Protein AF-A0A915M6B2-F1 (afdb_monomer_lite)

Structure (mmCIF, N/CA/C/O backbone):
data_AF-A0A915M6B2-F1
#
_entry.id   AF-A0A915M6B2-F1
#
loop_
_atom_site.group_PDB
_atom_site.id
_atom_site.type_symbol
_atom_site.label_atom_id
_atom_site.label_alt_id
_atom_site.label_comp_id
_atom_site.label_asym_id
_atom_site.label_entity_id
_atom_site.label_seq_id
_atom_site.pdbx_PDB_ins_code
_atom_site.Cartn_x
_atom_site.Cartn_y
_atom_site.Cartn_z
_atom_site.occupancy
_atom_site.B_iso_or_equiv
_atom_site.auth_seq_id
_atom_site.auth_comp_id
_atom_site.auth_asym_id
_atom_site.auth_atom_id
_atom_site.pdbx_PDB_model_num
ATOM 1 N N . MET A 1 1 ? 63.760 -2.412 -81.301 1.00 69.19 1 MET A N 1
ATOM 2 C CA . MET A 1 1 ? 63.517 -1.533 -80.132 1.00 69.19 1 MET A CA 1
ATOM 3 C C . MET A 1 1 ? 62.032 -1.258 -79.914 1.00 69.19 1 MET A C 1
ATOM 5 O O . MET A 1 1 ? 61.552 -1.581 -78.838 1.00 69.19 1 MET A O 1
ATOM 9 N N . LEU A 1 2 ? 61.286 -0.790 -80.923 1.00 84.06 2 LEU A N 1
ATOM 10 C CA . LEU A 1 2 ? 59.842 -0.506 -80.804 1.00 84.06 2 LEU A CA 1
ATOM 11 C C . LEU A 1 2 ? 58.988 -1.719 -80.378 1.00 84.06 2 LEU A C 1
ATOM 13 O O . LEU A 1 2 ? 58.154 -1.596 -79.492 1.00 84.06 2 LEU A O 1
ATOM 17 N N . SER A 1 3 ? 59.247 -2.912 -80.928 1.00 86.62 3 SER A N 1
ATOM 18 C CA . SER A 1 3 ? 58.506 -4.133 -80.555 1.00 86.62 3 SER A CA 1
ATOM 19 C C . SER A 1 3 ? 58.625 -4.486 -79.066 1.00 86.62 3 SER A C 1
ATOM 21 O O . SER A 1 3 ? 57.655 -4.932 -78.467 1.00 86.62 3 SER A O 1
ATOM 23 N N . ASN A 1 4 ? 59.790 -4.263 -78.446 1.00 88.81 4 ASN A N 1
ATOM 24 C CA . ASN A 1 4 ? 59.979 -4.558 -77.024 1.00 88.81 4 ASN A CA 1
ATOM 25 C C . ASN A 1 4 ? 59.199 -3.566 -76.153 1.00 88.81 4 ASN A C 1
ATOM 27 O O . ASN A 1 4 ? 58.572 -3.983 -75.184 1.00 88.81 4 ASN A O 1
ATOM 31 N N . GLN A 1 5 ? 59.178 -2.285 -76.537 1.00 91.62 5 GLN A N 1
ATOM 32 C CA . GLN A 1 5 ? 58.407 -1.248 -75.846 1.00 91.62 5 GLN A CA 1
ATOM 33 C C . GLN A 1 5 ? 56.899 -1.520 -75.911 1.00 91.62 5 GLN A C 1
ATOM 35 O O . GLN A 1 5 ? 56.231 -1.426 -74.889 1.00 91.62 5 GLN A O 1
ATOM 40 N N . VAL A 1 6 ? 56.373 -1.941 -77.068 1.00 92.56 6 VAL A N 1
ATOM 41 C CA . VAL A 1 6 ? 54.954 -2.320 -77.206 1.00 92.56 6 VAL A CA 1
ATOM 42 C C . VAL A 1 6 ? 54.607 -3.484 -76.274 1.00 92.56 6 VAL A C 1
ATOM 44 O O . VAL A 1 6 ? 53.687 -3.361 -75.473 1.00 92.56 6 VAL A O 1
ATOM 47 N N . THR A 1 7 ? 55.399 -4.565 -76.272 1.00 93.06 7 THR A N 1
ATOM 48 C CA . THR A 1 7 ? 55.136 -5.706 -75.369 1.00 93.06 7 THR A CA 1
ATOM 49 C C . THR A 1 7 ? 55.278 -5.353 -73.887 1.00 93.06 7 THR A C 1
ATOM 51 O O . THR A 1 7 ? 54.681 -6.001 -73.031 1.00 93.06 7 THR A O 1
ATOM 54 N N . GLN A 1 8 ? 56.110 -4.368 -73.540 1.00 94.25 8 GLN A N 1
ATOM 55 C CA . GLN A 1 8 ? 56.239 -3.900 -72.164 1.00 94.25 8 GLN A CA 1
ATOM 56 C C . GLN A 1 8 ? 54.996 -3.112 -71.743 1.00 94.25 8 GLN A C 1
ATOM 58 O O . GLN A 1 8 ? 54.419 -3.415 -70.701 1.00 94.25 8 GLN A O 1
ATOM 63 N N . LEU A 1 9 ? 54.547 -2.175 -72.581 1.00 94.56 9 LEU A N 1
ATOM 64 C CA . LEU A 1 9 ? 53.339 -1.389 -72.336 1.00 94.56 9 LEU A CA 1
ATOM 65 C C . LEU A 1 9 ? 52.087 -2.269 -72.261 1.00 94.56 9 LEU A C 1
ATOM 67 O O . LEU A 1 9 ? 51.228 -2.028 -71.423 1.00 94.56 9 LEU A O 1
ATOM 71 N N . GLU A 1 10 ? 51.989 -3.322 -73.075 1.00 95.19 10 GLU A N 1
ATOM 72 C CA . GLU A 1 10 ? 50.891 -4.294 -72.990 1.00 95.19 10 GLU A CA 1
ATOM 73 C C . GLU A 1 10 ? 50.878 -5.034 -71.648 1.00 95.19 10 GLU A C 1
ATOM 75 O O . GLU A 1 10 ? 49.822 -5.170 -71.034 1.00 95.19 10 GLU A O 1
ATOM 80 N N . ARG A 1 11 ? 52.045 -5.457 -71.143 1.00 95.12 11 ARG A N 1
ATOM 81 C CA . ARG A 1 11 ? 52.150 -6.093 -69.818 1.00 95.12 11 ARG A CA 1
ATOM 82 C C . ARG A 1 11 ? 51.803 -5.128 -68.687 1.00 95.12 11 ARG A C 1
ATOM 84 O O . ARG A 1 11 ? 51.168 -5.535 -67.721 1.00 95.12 11 ARG A O 1
ATOM 91 N N . GLU A 1 12 ? 52.227 -3.873 -68.782 1.00 95.75 12 GLU A N 1
ATOM 92 C CA . GLU A 1 12 ? 51.895 -2.834 -67.799 1.00 95.75 12 GLU A CA 1
ATOM 93 C C . GLU A 1 12 ? 50.400 -2.488 -67.837 1.00 95.75 12 GLU A C 1
ATOM 95 O O . GLU A 1 12 ? 49.767 -2.374 -66.784 1.00 95.75 12 GLU A O 1
ATOM 100 N N . ARG A 1 13 ? 49.798 -2.423 -69.032 1.00 96.06 13 ARG A N 1
ATOM 101 C CA . ARG A 1 13 ? 48.348 -2.275 -69.194 1.00 96.06 13 ARG A CA 1
ATOM 102 C C . ARG A 1 13 ? 47.613 -3.438 -68.539 1.00 96.06 13 ARG A C 1
ATOM 104 O O . ARG A 1 13 ? 46.693 -3.198 -67.775 1.00 96.06 13 ARG A O 1
ATOM 111 N N . GLU A 1 14 ? 48.037 -4.674 -68.793 1.00 96.69 14 GLU A N 1
ATOM 112 C CA . GLU A 1 14 ? 47.380 -5.862 -68.239 1.00 96.69 14 GLU A CA 1
ATOM 113 C C . GLU A 1 14 ? 47.476 -5.910 -66.703 1.00 96.69 14 GLU A C 1
ATOM 115 O O . GLU A 1 14 ? 46.487 -6.172 -66.015 1.00 96.69 14 GLU A O 1
ATOM 120 N N . ARG A 1 15 ? 48.648 -5.573 -66.144 1.00 97.00 15 ARG A N 1
ATOM 121 C CA . ARG A 1 15 ? 48.851 -5.467 -64.687 1.00 97.00 15 ARG A CA 1
ATOM 122 C C . ARG A 1 15 ? 47.940 -4.417 -64.063 1.00 97.00 15 ARG A C 1
ATOM 124 O O . ARG A 1 15 ? 47.211 -4.729 -63.129 1.00 97.00 15 ARG A O 1
ATOM 131 N N . THR A 1 16 ? 47.931 -3.205 -64.614 1.00 96.25 16 THR A N 1
ATOM 132 C CA . THR A 1 16 ? 47.091 -2.115 -64.094 1.00 96.25 16 THR A CA 1
ATOM 133 C C . THR A 1 16 ? 45.600 -2.417 -64.245 1.00 96.25 16 THR A C 1
ATOM 135 O O . THR A 1 16 ? 44.817 -2.059 -63.368 1.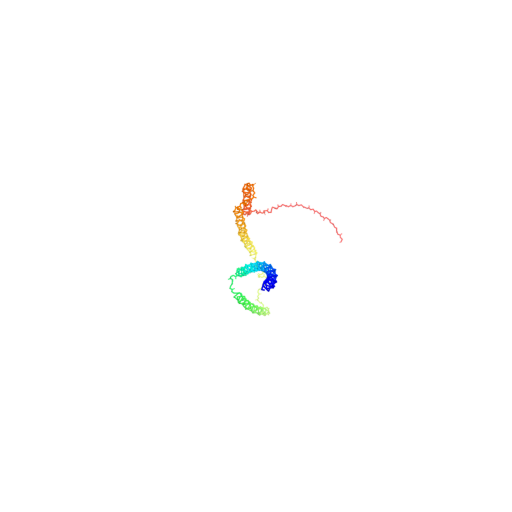00 96.25 16 THR A O 1
ATOM 138 N N . THR A 1 17 ? 45.179 -3.131 -65.298 1.00 97.12 17 THR A N 1
ATOM 139 C CA . THR A 1 17 ? 43.787 -3.589 -65.427 1.00 97.12 17 THR A CA 1
ATOM 140 C C . THR A 1 17 ? 43.419 -4.660 -64.404 1.00 97.12 17 THR A C 1
ATOM 142 O O . THR A 1 17 ? 42.312 -4.604 -63.868 1.00 97.12 17 THR A O 1
ATOM 145 N N . SER A 1 18 ? 44.330 -5.589 -64.092 1.00 96.94 18 SER A N 1
ATOM 146 C CA . SER A 1 18 ? 44.124 -6.589 -63.036 1.00 96.94 18 SER A CA 1
ATOM 147 C C . SER A 1 18 ? 44.012 -5.921 -61.666 1.00 96.94 18 SER A C 1
ATOM 149 O O . SER A 1 18 ? 43.036 -6.138 -60.956 1.00 96.94 18 SER A O 1
ATOM 151 N N . GLU A 1 19 ? 44.949 -5.033 -61.329 1.00 97.31 19 GLU A N 1
ATOM 152 C CA . GLU A 1 19 ? 44.944 -4.283 -60.067 1.00 97.31 19 GLU A CA 1
ATOM 153 C C . GLU A 1 19 ? 43.685 -3.414 -59.922 1.00 97.31 19 GLU A C 1
ATOM 155 O O . GLU A 1 19 ? 43.093 -3.340 -58.845 1.00 97.31 19 GLU A O 1
ATOM 160 N N . LEU A 1 20 ? 43.226 -2.789 -61.013 1.00 96.75 20 LEU A N 1
ATOM 161 C CA . LEU A 1 20 ? 41.980 -2.025 -61.027 1.00 96.75 20 LEU A CA 1
ATOM 162 C C . LEU A 1 20 ? 40.756 -2.923 -60.796 1.00 96.75 20 LEU A C 1
ATOM 164 O O . LEU A 1 20 ? 39.802 -2.490 -60.146 1.00 96.75 20 LEU A O 1
ATOM 168 N N . SER A 1 21 ? 40.758 -4.147 -61.331 1.00 97.81 21 SER A N 1
ATOM 169 C CA . SER A 1 21 ? 39.697 -5.129 -61.087 1.00 97.81 21 SER A CA 1
ATOM 170 C C . SER A 1 21 ? 39.664 -5.546 -59.617 1.00 97.81 21 SER A C 1
ATOM 172 O O . SER A 1 21 ? 38.616 -5.449 -58.979 1.00 97.81 21 SER A O 1
ATOM 174 N N . ASP A 1 22 ? 40.817 -5.898 -59.048 1.00 98.12 22 ASP A N 1
ATOM 175 C CA . ASP A 1 22 ? 40.938 -6.301 -57.643 1.00 98.12 22 ASP A CA 1
ATOM 176 C C . ASP A 1 22 ? 40.533 -5.169 -56.689 1.00 98.12 22 ASP A C 1
ATOM 178 O O . ASP A 1 22 ? 39.824 -5.387 -55.701 1.00 98.12 22 ASP A O 1
ATOM 182 N N . ALA A 1 23 ? 40.932 -3.931 -56.999 1.00 97.25 23 ALA A N 1
ATOM 183 C CA . ALA A 1 23 ? 40.534 -2.755 -56.237 1.00 97.25 23 ALA A CA 1
ATOM 184 C C . ALA A 1 23 ? 39.014 -2.534 -56.282 1.00 97.25 23 ALA A C 1
ATOM 186 O O . ALA A 1 23 ? 38.410 -2.247 -55.248 1.00 97.25 23 ALA A O 1
ATOM 187 N N . LYS A 1 24 ? 38.376 -2.707 -57.449 1.00 97.94 24 LYS A N 1
ATOM 188 C CA . LYS A 1 24 ? 36.913 -2.608 -57.589 1.00 97.94 24 LYS A CA 1
ATOM 189 C C . LYS A 1 24 ? 36.191 -3.674 -56.774 1.00 97.94 24 LYS A C 1
ATOM 191 O O . LYS A 1 24 ? 35.219 -3.352 -56.094 1.00 97.94 24 LYS A O 1
ATOM 196 N N . ASP A 1 25 ? 36.671 -4.912 -56.799 1.00 98.06 25 ASP A N 1
ATOM 197 C CA . ASP A 1 25 ? 36.067 -5.995 -56.022 1.00 98.06 25 ASP A CA 1
ATOM 198 C C . ASP A 1 25 ? 36.256 -5.788 -54.516 1.00 98.06 25 ASP A C 1
ATOM 200 O O . ASP A 1 25 ? 35.336 -6.036 -53.736 1.00 98.06 25 ASP A O 1
ATOM 204 N N . ARG A 1 26 ? 37.406 -5.252 -54.090 1.00 98.06 26 ARG A N 1
ATOM 205 C CA . ARG A 1 26 ? 37.625 -4.867 -52.691 1.00 98.06 26 ARG A CA 1
ATOM 206 C C . ARG A 1 26 ? 36.708 -3.725 -52.258 1.00 98.06 26 ARG A C 1
ATOM 208 O O . ARG A 1 26 ? 36.179 -3.784 -51.153 1.00 98.06 26 ARG A O 1
ATOM 215 N N . ILE A 1 27 ? 36.500 -2.719 -53.109 1.00 98.12 27 ILE A N 1
ATOM 216 C CA . ILE A 1 27 ? 35.565 -1.618 -52.836 1.00 98.12 27 ILE A CA 1
ATOM 217 C C . ILE A 1 27 ? 34.145 -2.158 -52.663 1.00 98.12 27 ILE A C 1
ATOM 219 O O . ILE A 1 27 ? 33.503 -1.801 -51.683 1.00 98.12 27 ILE A O 1
ATOM 223 N N . ARG A 1 28 ? 33.684 -3.054 -53.545 1.00 98.19 28 ARG A N 1
ATOM 224 C CA . ARG A 1 28 ? 32.354 -3.678 -53.426 1.00 98.19 28 ARG A CA 1
ATOM 225 C C . ARG A 1 28 ? 32.190 -4.421 -52.102 1.00 98.19 28 ARG A C 1
ATOM 227 O O . ARG A 1 28 ? 31.257 -4.140 -51.368 1.00 98.19 28 ARG A O 1
ATOM 234 N N . ARG A 1 29 ? 33.154 -5.273 -51.733 1.00 98.31 29 ARG A N 1
ATOM 235 C CA . ARG A 1 29 ? 33.109 -6.002 -50.450 1.00 98.31 29 ARG A CA 1
ATOM 236 C C . ARG A 1 29 ? 33.085 -5.069 -49.241 1.00 98.31 29 ARG A C 1
ATOM 238 O O . ARG A 1 29 ? 32.385 -5.346 -48.278 1.00 98.31 29 ARG A O 1
ATOM 245 N N . LEU A 1 30 ? 33.862 -3.985 -49.273 1.00 97.81 30 LEU A N 1
ATOM 246 C CA . LEU A 1 30 ? 33.862 -2.996 -48.193 1.00 97.81 30 LEU A CA 1
ATOM 247 C C . LEU A 1 30 ? 32.551 -2.206 -48.137 1.00 97.81 30 LEU A C 1
ATOM 249 O O . LEU A 1 30 ? 32.130 -1.836 -47.048 1.00 97.81 30 LEU A O 1
ATOM 253 N N . GLN A 1 31 ? 31.913 -1.949 -49.280 1.00 98.19 31 GLN A N 1
ATOM 254 C CA . GLN A 1 31 ? 30.589 -1.332 -49.328 1.00 98.19 31 GLN A CA 1
ATOM 255 C C . GLN A 1 31 ? 29.532 -2.254 -48.718 1.00 98.19 31 GLN A C 1
ATOM 257 O O . GLN A 1 31 ? 28.789 -1.787 -47.864 1.00 98.19 31 GLN A O 1
ATOM 262 N N . ASP A 1 32 ? 29.536 -3.541 -49.069 1.00 98.31 32 ASP A N 1
ATOM 263 C CA . ASP A 1 32 ? 28.617 -4.533 -48.496 1.00 98.31 32 ASP A CA 1
ATOM 264 C C . ASP A 1 32 ? 28.819 -4.659 -46.971 1.00 98.31 32 ASP A C 1
ATOM 266 O O . ASP A 1 32 ? 27.872 -4.580 -46.192 1.00 98.31 32 ASP A O 1
ATOM 270 N N . GLN A 1 33 ? 30.074 -4.734 -46.509 1.00 98.25 33 GLN A N 1
ATOM 271 C CA . GLN A 1 33 ? 30.390 -4.756 -45.073 1.00 98.25 33 GLN A CA 1
ATOM 272 C C . GLN A 1 33 ? 29.968 -3.474 -44.349 1.00 98.25 33 GLN A C 1
ATOM 274 O O . GLN A 1 33 ? 29.547 -3.524 -43.193 1.00 98.25 33 GLN A O 1
ATOM 279 N N . LEU A 1 34 ? 30.102 -2.319 -45.004 1.00 98.19 34 LEU A N 1
ATOM 280 C CA . LEU A 1 34 ? 29.668 -1.048 -44.439 1.00 98.19 34 LEU A CA 1
ATOM 281 C C . LEU A 1 34 ? 28.145 -1.012 -44.300 1.00 98.19 34 LEU A C 1
ATOM 283 O O . LEU A 1 34 ? 27.663 -0.563 -43.264 1.00 98.19 34 LEU A O 1
ATOM 287 N N . THR A 1 35 ? 27.400 -1.48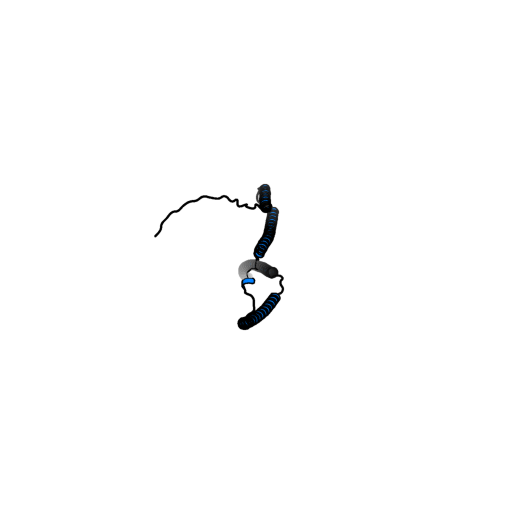9 -45.300 1.00 98.25 35 THR A N 1
ATOM 288 C CA . THR A 1 35 ? 25.935 -1.546 -45.230 1.00 98.25 35 THR A CA 1
ATOM 289 C C . THR A 1 35 ? 25.456 -2.520 -44.160 1.00 98.25 35 THR A C 1
ATOM 291 O O . THR A 1 35 ? 24.580 -2.160 -43.376 1.00 98.25 35 THR A O 1
ATOM 294 N N . ASP A 1 36 ? 26.082 -3.695 -44.053 1.00 98.31 36 ASP A N 1
ATOM 295 C CA . ASP A 1 36 ? 25.745 -4.686 -43.027 1.00 98.31 36 ASP A CA 1
ATOM 296 C C . ASP A 1 36 ? 26.013 -4.124 -41.622 1.00 98.31 36 ASP A C 1
ATOM 298 O O . ASP A 1 36 ? 25.139 -4.141 -40.755 1.00 98.31 36 ASP A O 1
ATOM 302 N N . SER A 1 37 ? 27.189 -3.521 -41.414 1.00 97.69 37 SER A N 1
ATOM 303 C CA . SER A 1 37 ? 27.556 -2.916 -40.130 1.00 97.69 37 SER A CA 1
ATOM 304 C C . SER A 1 37 ? 26.670 -1.721 -39.760 1.00 97.69 37 SER A C 1
ATOM 306 O O . SER A 1 37 ? 26.347 -1.538 -38.585 1.00 97.69 37 SER A O 1
ATOM 308 N N . GLN A 1 38 ? 26.246 -0.911 -40.737 1.00 98.31 38 GLN A N 1
ATOM 309 C CA . GLN A 1 38 ? 25.289 0.175 -40.508 1.00 98.31 38 GLN A CA 1
ATOM 310 C C . GLN A 1 38 ? 23.936 -0.366 -40.048 1.00 98.31 38 GLN A C 1
ATOM 312 O O . GLN A 1 38 ? 23.375 0.146 -39.080 1.00 98.31 38 GLN A O 1
ATOM 317 N N . GLN A 1 39 ? 23.444 -1.429 -40.682 1.00 98.38 39 GLN A N 1
ATOM 318 C CA . GLN A 1 39 ? 22.179 -2.040 -40.298 1.00 98.38 39 GLN A CA 1
ATOM 319 C C . GLN A 1 39 ? 22.246 -2.699 -38.912 1.00 98.38 39 GLN A C 1
ATOM 321 O O . GLN A 1 39 ? 21.317 -2.560 -38.116 1.00 98.38 39 GLN A O 1
ATOM 326 N N . GLU A 1 40 ? 23.355 -3.359 -38.574 1.00 98.25 40 GLU A N 1
ATOM 327 C CA . GLU A 1 40 ? 23.590 -3.882 -37.223 1.00 98.25 40 GLU A CA 1
ATOM 328 C C . GLU A 1 40 ? 23.616 -2.765 -36.170 1.00 98.25 40 GLU A C 1
ATOM 330 O O . GLU A 1 40 ? 22.997 -2.896 -35.112 1.00 98.25 40 GLU A O 1
ATOM 335 N N . ALA A 1 41 ? 24.280 -1.643 -36.463 1.00 98.19 41 ALA A N 1
ATOM 336 C CA . ALA A 1 41 ? 24.334 -0.496 -35.562 1.00 98.19 41 ALA A CA 1
ATOM 337 C C . ALA A 1 41 ? 22.950 0.140 -35.347 1.00 98.19 41 ALA A C 1
ATOM 339 O O . ALA A 1 41 ? 22.607 0.507 -34.219 1.00 98.19 41 ALA A O 1
ATOM 340 N N . GLU A 1 42 ? 22.136 0.247 -36.400 1.00 98.44 42 GLU A N 1
ATOM 341 C CA . GLU A 1 42 ? 20.754 0.724 -36.300 1.00 98.44 42 GLU A CA 1
ATOM 342 C C . GLU A 1 42 ? 19.888 -0.215 -35.454 1.00 98.44 42 GLU A C 1
ATOM 344 O O . GLU A 1 42 ? 19.185 0.248 -34.551 1.00 98.44 42 GLU A O 1
ATOM 349 N N . ASN A 1 43 ? 19.987 -1.528 -35.677 1.00 98.25 43 ASN A N 1
ATOM 350 C CA . ASN A 1 43 ? 19.263 -2.529 -34.892 1.00 98.25 43 ASN A CA 1
ATOM 351 C C . ASN A 1 43 ? 19.647 -2.462 -33.408 1.00 98.25 43 ASN A C 1
ATOM 353 O O . ASN A 1 43 ? 18.771 -2.339 -32.550 1.00 98.25 43 ASN A O 1
ATOM 357 N N . ALA A 1 44 ? 20.946 -2.435 -33.098 1.00 98.12 44 ALA A N 1
ATOM 358 C CA . ALA A 1 44 ? 21.436 -2.316 -31.726 1.00 98.12 44 ALA A CA 1
ATOM 359 C C . ALA A 1 44 ? 20.976 -1.008 -31.058 1.00 98.12 44 ALA A C 1
ATOM 361 O O . ALA A 1 44 ? 20.627 -0.987 -29.875 1.00 98.12 44 ALA A O 1
ATOM 362 N N . HIS A 1 45 ? 20.925 0.096 -31.808 1.00 98.12 45 HIS A N 1
ATOM 363 C CA . HIS A 1 45 ? 20.412 1.366 -31.302 1.00 98.12 45 HIS A CA 1
ATOM 364 C C . HIS A 1 45 ? 18.906 1.297 -30.987 1.00 98.12 45 HIS A C 1
ATOM 366 O O . HIS A 1 45 ? 18.459 1.844 -29.971 1.00 98.12 45 HIS A O 1
ATOM 372 N N . LEU A 1 46 ? 18.109 0.630 -31.828 1.00 98.25 46 LEU A N 1
ATOM 373 C CA . LEU A 1 46 ? 16.681 0.415 -31.583 1.00 98.25 46 LEU A CA 1
ATOM 374 C C . LEU A 1 46 ? 16.442 -0.467 -30.353 1.00 98.25 46 LEU A C 1
ATOM 376 O O . LEU A 1 46 ? 15.625 -0.102 -29.505 1.00 98.25 46 LEU A O 1
ATOM 380 N N . GLU A 1 47 ? 17.186 -1.562 -30.213 1.00 98.19 47 GLU A N 1
ATOM 381 C CA . GLU A 1 47 ? 17.130 -2.442 -29.040 1.00 98.19 47 GLU A CA 1
ATOM 382 C C . GLU A 1 47 ? 17.514 -1.697 -27.761 1.00 98.19 47 GLU A C 1
ATOM 384 O O . GLU A 1 47 ? 16.779 -1.736 -26.775 1.00 98.19 47 GLU A O 1
ATOM 389 N N . HIS A 1 48 ? 18.607 -0.931 -27.787 1.00 98.00 48 HIS A N 1
ATOM 390 C CA . HIS A 1 48 ? 19.021 -0.110 -26.652 1.00 98.00 48 HIS A CA 1
ATOM 391 C C . HIS A 1 48 ? 17.940 0.909 -26.262 1.00 98.00 48 HIS A C 1
ATOM 393 O O . HIS A 1 48 ? 17.656 1.110 -25.079 1.00 98.00 48 HIS A O 1
ATOM 399 N N . LYS A 1 49 ? 17.299 1.551 -27.247 1.00 98.44 49 LYS A N 1
ATOM 400 C CA . LYS A 1 49 ? 16.201 2.493 -26.997 1.00 98.44 49 LYS A CA 1
ATOM 401 C C . LYS A 1 49 ? 14.985 1.797 -26.379 1.00 98.44 49 LYS A C 1
ATOM 403 O O . LYS A 1 49 ? 14.394 2.352 -25.453 1.00 98.44 49 LYS A O 1
ATOM 408 N N . ALA A 1 50 ? 14.622 0.612 -26.868 1.00 98.38 50 ALA A N 1
ATOM 409 C CA . ALA A 1 50 ? 13.517 -0.178 -26.333 1.00 98.38 50 ALA A CA 1
ATOM 410 C C . ALA A 1 50 ? 13.794 -0.619 -24.888 1.00 98.38 50 ALA A C 1
ATOM 412 O O . ALA A 1 50 ? 12.985 -0.354 -24.000 1.00 98.38 50 ALA A O 1
ATOM 413 N N . LEU A 1 51 ? 14.980 -1.177 -24.635 1.00 98.38 51 LEU A N 1
ATOM 414 C CA . LEU A 1 51 ? 15.389 -1.637 -23.311 1.00 98.38 51 LEU A CA 1
ATOM 415 C C . LEU A 1 51 ? 15.458 -0.487 -22.300 1.00 98.38 51 LEU A C 1
ATOM 417 O O . LEU A 1 51 ? 15.030 -0.625 -21.156 1.00 98.38 51 LEU A O 1
ATOM 421 N N . LYS A 1 52 ? 15.942 0.688 -22.721 1.00 98.38 52 LYS A N 1
ATOM 422 C CA . LYS A 1 52 ? 15.942 1.888 -21.877 1.00 98.38 52 LYS A CA 1
ATOM 423 C C . LYS A 1 52 ? 14.523 2.318 -21.496 1.00 98.38 52 LYS A C 1
ATOM 425 O O . LYS A 1 52 ? 14.286 2.658 -20.338 1.00 98.38 52 LYS A O 1
ATOM 430 N N . ALA A 1 53 ? 13.586 2.297 -22.444 1.00 98.25 53 ALA A N 1
ATOM 431 C CA . ALA A 1 53 ? 12.191 2.643 -22.176 1.00 98.25 53 ALA A CA 1
ATOM 432 C C . ALA A 1 53 ? 11.530 1.644 -21.209 1.00 98.25 53 ALA A C 1
ATOM 434 O O . ALA A 1 53 ? 10.810 2.056 -20.296 1.00 98.25 53 ALA A O 1
ATOM 435 N N . GLU A 1 54 ? 11.811 0.349 -21.369 1.00 98.38 54 GLU A N 1
ATOM 436 C CA . GLU A 1 54 ? 11.338 -0.701 -20.466 1.00 98.38 54 GLU A CA 1
ATOM 437 C C . GLU A 1 54 ? 11.909 -0.525 -19.053 1.00 98.38 54 GLU A C 1
ATOM 439 O O . GLU A 1 54 ? 11.154 -0.514 -18.081 1.00 98.38 54 GLU A O 1
ATOM 444 N N . PHE A 1 55 ? 13.214 -0.268 -18.931 1.00 98.19 55 PHE A N 1
ATOM 445 C CA . PHE A 1 55 ? 13.862 -0.003 -17.647 1.00 98.19 55 PHE A CA 1
ATOM 446 C C . PHE A 1 55 ? 13.276 1.228 -16.938 1.00 98.19 55 PHE A C 1
ATOM 448 O O . PHE A 1 55 ? 13.016 1.198 -15.735 1.00 98.19 55 PHE A O 1
ATOM 455 N N . GLU A 1 56 ? 13.021 2.314 -17.671 1.00 98.44 56 GLU A N 1
ATOM 456 C CA . GLU A 1 56 ? 12.370 3.505 -17.117 1.00 98.44 56 GLU A CA 1
ATOM 457 C C . GLU A 1 56 ? 10.929 3.227 -16.669 1.00 98.44 56 GLU A C 1
ATOM 459 O O . GLU A 1 56 ? 10.489 3.782 -15.657 1.00 98.44 56 GLU A O 1
ATOM 464 N N . SER A 1 57 ? 10.202 2.372 -17.394 1.00 98.19 57 SER A N 1
ATOM 465 C CA . SER A 1 57 ? 8.856 1.937 -17.013 1.00 98.19 57 SER A CA 1
ATOM 466 C C . SER A 1 57 ? 8.876 1.091 -15.745 1.00 98.19 57 SER A C 1
ATOM 468 O O . SER A 1 57 ? 8.143 1.393 -14.806 1.00 98.19 57 SER A O 1
ATOM 470 N N . TYR A 1 58 ? 9.764 0.099 -15.682 1.00 98.19 58 TYR A N 1
ATOM 471 C CA . TYR A 1 58 ? 9.951 -0.755 -14.513 1.00 98.19 58 TYR A CA 1
ATOM 472 C C . TYR A 1 58 ? 10.340 0.057 -13.275 1.00 98.19 58 TYR A C 1
ATOM 474 O O . TYR A 1 58 ? 9.781 -0.127 -12.196 1.00 98.19 58 TYR A O 1
ATOM 482 N N . ARG A 1 59 ? 11.260 1.017 -13.430 1.00 98.38 59 ARG A N 1
ATOM 483 C CA . ARG A 1 59 ? 11.657 1.909 -12.336 1.00 98.38 59 ARG A CA 1
ATOM 484 C C . ARG A 1 59 ? 10.469 2.719 -11.815 1.00 98.38 59 ARG A C 1
ATOM 486 O O . ARG A 1 59 ? 10.298 2.797 -10.606 1.00 98.38 59 ARG A O 1
ATOM 493 N N . ARG A 1 60 ? 9.648 3.289 -12.708 1.00 98.12 60 ARG A N 1
ATOM 494 C CA . ARG A 1 60 ? 8.417 4.004 -12.326 1.00 98.12 60 ARG A CA 1
ATOM 495 C C . ARG A 1 60 ? 7.439 3.095 -11.588 1.00 98.12 60 ARG A C 1
ATOM 497 O O . ARG A 1 60 ? 6.925 3.490 -10.553 1.00 98.12 60 ARG A O 1
ATOM 504 N N . GLU A 1 61 ? 7.209 1.888 -12.093 1.00 98.19 61 GLU A N 1
ATOM 505 C CA . GLU A 1 61 ? 6.305 0.932 -11.451 1.00 98.19 61 GLU A CA 1
ATOM 506 C C . GLU A 1 61 ? 6.773 0.574 -10.037 1.00 98.19 61 GLU A C 1
ATOM 508 O O . GLU A 1 61 ? 5.971 0.566 -9.107 1.00 98.19 61 GLU A O 1
ATOM 513 N N . MET A 1 62 ? 8.072 0.332 -9.850 1.00 97.62 62 MET A N 1
ATOM 514 C CA . MET A 1 62 ? 8.624 0.028 -8.531 1.00 97.62 62 MET A CA 1
ATOM 515 C C . MET A 1 62 ? 8.549 1.213 -7.569 1.00 97.62 62 MET A C 1
ATOM 517 O O . MET A 1 62 ? 8.261 1.008 -6.392 1.00 97.62 62 MET A O 1
ATOM 521 N N . THR A 1 63 ? 8.762 2.440 -8.050 1.00 97.81 63 THR A N 1
ATOM 522 C CA . THR A 1 63 ? 8.556 3.647 -7.238 1.00 97.81 63 THR A CA 1
ATOM 523 C C . THR A 1 63 ? 7.097 3.775 -6.808 1.00 97.81 63 THR A C 1
ATOM 525 O O . THR A 1 63 ? 6.847 3.902 -5.615 1.00 97.81 63 THR A O 1
ATOM 528 N N . ASN A 1 64 ? 6.146 3.626 -7.733 1.00 97.88 64 ASN A N 1
ATOM 529 C CA . ASN A 1 64 ? 4.721 3.691 -7.406 1.00 97.88 64 ASN A CA 1
ATOM 530 C C . ASN A 1 64 ? 4.323 2.607 -6.393 1.00 97.88 64 ASN A C 1
ATOM 532 O O . ASN A 1 64 ? 3.662 2.900 -5.409 1.00 97.88 64 ASN A O 1
ATOM 536 N N . ARG A 1 65 ? 4.787 1.360 -6.568 1.00 98.00 65 ARG A N 1
ATOM 537 C CA . ARG A 1 65 ? 4.521 0.275 -5.605 1.00 98.00 65 ARG A CA 1
ATOM 538 C C . ARG A 1 65 ? 5.076 0.574 -4.212 1.00 98.00 65 ARG A C 1
ATOM 540 O O . ARG A 1 65 ? 4.481 0.166 -3.218 1.00 98.00 65 ARG A O 1
ATOM 547 N N . LEU A 1 66 ? 6.234 1.230 -4.134 1.00 97.81 66 LEU A N 1
ATOM 548 C CA . LEU A 1 66 ? 6.826 1.631 -2.860 1.00 97.81 66 LEU A CA 1
ATOM 549 C C . LEU A 1 66 ? 6.005 2.742 -2.193 1.00 97.81 66 LEU A C 1
ATOM 551 O O . LEU A 1 66 ? 5.785 2.674 -0.987 1.00 97.81 66 LEU A O 1
ATOM 555 N N . GLU A 1 67 ? 5.541 3.722 -2.969 1.00 97.75 67 GLU A N 1
ATOM 556 C CA . GLU A 1 67 ? 4.646 4.790 -2.504 1.00 97.75 67 GLU A CA 1
ATOM 557 C C . GLU A 1 67 ? 3.317 4.207 -2.001 1.00 97.75 67 GLU A C 1
ATOM 559 O O . GLU A 1 67 ? 2.976 4.418 -0.839 1.00 97.75 67 GLU A O 1
ATOM 564 N N . ASP A 1 68 ? 2.655 3.355 -2.790 1.00 97.75 68 ASP A N 1
ATOM 565 C CA . ASP A 1 68 ? 1.418 2.658 -2.407 1.00 97.75 68 ASP A CA 1
ATOM 566 C C . ASP A 1 68 ? 1.602 1.842 -1.113 1.00 97.75 68 ASP A C 1
ATOM 568 O O . ASP A 1 68 ? 0.768 1.858 -0.205 1.00 97.75 68 ASP A O 1
ATOM 572 N N . SER A 1 69 ? 2.724 1.119 -1.001 1.00 96.69 69 SER A N 1
ATOM 573 C CA . SER A 1 69 ? 3.048 0.354 0.205 1.00 96.69 69 SER A CA 1
ATOM 574 C C . SER A 1 69 ? 3.301 1.260 1.410 1.00 96.69 69 SER A C 1
ATOM 576 O O . SER A 1 69 ? 2.988 0.863 2.532 1.00 96.69 69 SER A O 1
ATOM 578 N N . SER A 1 70 ? 3.890 2.439 1.206 1.00 97.06 70 SER A N 1
ATOM 579 C CA . SER A 1 70 ? 4.128 3.418 2.267 1.00 97.06 70 SER A CA 1
ATOM 580 C C . SER A 1 70 ? 2.812 4.007 2.768 1.00 97.06 70 SER A C 1
ATOM 582 O O . SER A 1 70 ? 2.593 4.039 3.977 1.00 97.06 70 SER A O 1
ATOM 584 N N . GLU A 1 71 ? 1.914 4.401 1.863 1.00 97.19 71 GLU A N 1
ATOM 585 C CA . GLU A 1 71 ? 0.577 4.898 2.209 1.00 97.19 71 GLU A CA 1
ATOM 586 C C . GLU A 1 71 ? -0.227 3.844 2.982 1.00 97.19 71 GLU A C 1
ATOM 588 O O . GLU A 1 71 ? -0.861 4.144 3.995 1.00 97.19 71 GLU A O 1
ATOM 593 N N . PHE A 1 72 ? -0.151 2.579 2.559 1.00 97.56 72 PHE A N 1
ATOM 594 C CA . PHE A 1 72 ? -0.802 1.478 3.264 1.00 97.56 72 PHE A CA 1
ATOM 595 C C . PHE A 1 72 ? -0.250 1.272 4.684 1.00 97.56 72 PHE A C 1
ATOM 597 O O . PHE A 1 72 ? -1.021 1.061 5.624 1.00 97.56 72 PHE A O 1
ATOM 604 N N . LEU A 1 73 ? 1.074 1.346 4.864 1.00 97.50 73 LEU A N 1
ATOM 605 C CA . LEU A 1 73 ? 1.701 1.252 6.187 1.00 97.50 73 LEU A CA 1
ATOM 606 C C . LEU A 1 73 ? 1.320 2.431 7.088 1.00 97.50 73 LEU A C 1
ATOM 608 O O . LEU A 1 73 ? 1.091 2.230 8.281 1.00 97.50 73 LEU A O 1
ATOM 612 N N . GLU A 1 74 ? 1.221 3.638 6.535 1.00 97.38 74 GLU A N 1
ATOM 613 C CA . GLU A 1 74 ? 0.785 4.825 7.270 1.00 97.38 74 GLU A CA 1
ATOM 614 C C . GLU A 1 74 ? -0.679 4.705 7.715 1.00 97.38 74 GLU A C 1
ATOM 616 O O . GLU A 1 74 ? -1.003 4.995 8.868 1.00 97.38 74 GLU A O 1
ATOM 621 N N . GLU A 1 75 ? -1.559 4.177 6.860 1.00 97.38 75 GLU A N 1
ATOM 622 C CA . GLU A 1 75 ? -2.949 3.907 7.232 1.00 97.38 75 GLU A CA 1
ATOM 623 C C . GLU A 1 75 ? -3.055 2.824 8.316 1.00 97.38 75 GLU A C 1
ATOM 625 O O . GLU A 1 75 ? -3.814 2.985 9.273 1.00 97.38 75 GLU A O 1
ATOM 630 N N . LEU A 1 76 ? -2.262 1.749 8.235 1.00 96.94 76 LEU A N 1
ATOM 631 C CA . LEU A 1 76 ? -2.192 0.737 9.296 1.00 96.94 76 LEU A CA 1
ATOM 632 C C . LEU A 1 76 ? -1.680 1.317 10.621 1.00 96.94 76 LEU A C 1
ATOM 634 O O . LEU A 1 76 ? -2.207 0.979 11.686 1.00 96.94 76 LEU A O 1
ATOM 638 N N . ALA A 1 77 ? -0.676 2.194 10.574 1.00 96.19 77 ALA A N 1
ATOM 639 C CA . ALA A 1 77 ? -0.175 2.890 11.754 1.00 96.19 77 ALA A CA 1
ATOM 640 C C . ALA A 1 77 ? -1.273 3.772 12.363 1.00 96.19 77 ALA A C 1
ATOM 642 O O . ALA A 1 77 ? -1.560 3.661 13.556 1.00 96.19 77 ALA A O 1
ATOM 643 N N . ARG A 1 78 ? -1.978 4.549 11.532 1.00 96.31 78 ARG A N 1
ATOM 644 C CA . ARG A 1 78 ? -3.111 5.382 11.949 1.00 96.31 78 ARG A CA 1
ATOM 645 C C . ARG A 1 78 ? -4.228 4.558 12.587 1.00 96.31 78 ARG A C 1
ATOM 647 O O . ARG A 1 78 ? -4.765 4.951 13.620 1.00 96.31 78 ARG A O 1
ATOM 654 N N . GLN A 1 79 ? -4.572 3.411 12.005 1.00 95.44 79 GLN A N 1
ATOM 655 C CA . GLN A 1 79 ? -5.573 2.499 12.562 1.00 95.44 79 GLN A CA 1
ATOM 656 C C . GLN A 1 79 ? -5.119 1.899 13.893 1.00 95.44 79 GLN A C 1
ATOM 658 O O . GLN A 1 79 ? -5.909 1.834 14.832 1.00 95.44 79 GLN A O 1
ATOM 663 N N . THR A 1 80 ? -3.847 1.514 14.004 1.00 94.12 80 THR A N 1
ATOM 664 C CA . THR A 1 80 ? -3.263 1.000 15.251 1.00 94.12 80 THR A CA 1
ATOM 665 C C . THR A 1 80 ? -3.309 2.055 16.354 1.00 94.12 80 THR A C 1
ATOM 667 O O . THR A 1 80 ? -3.727 1.760 17.473 1.00 94.12 80 THR A O 1
ATOM 670 N N . ASP A 1 81 ? -2.946 3.296 16.041 1.00 93.12 81 ASP A N 1
ATOM 671 C CA . ASP A 1 81 ? -3.011 4.406 16.990 1.00 93.12 81 ASP A CA 1
ATOM 672 C C . ASP A 1 81 ? -4.453 4.741 17.370 1.00 93.12 81 ASP A C 1
ATOM 674 O O . ASP A 1 81 ? -4.744 4.974 18.543 1.00 93.12 81 ASP A O 1
ATOM 678 N N . HIS A 1 82 ? -5.385 4.690 16.416 1.00 91.62 82 HIS A N 1
ATOM 679 C CA . HIS A 1 82 ? -6.802 4.888 16.696 1.00 91.62 82 HIS A CA 1
ATOM 680 C C . HIS A 1 82 ? -7.375 3.782 17.593 1.00 91.62 82 HIS A C 1
ATOM 682 O O . HIS A 1 82 ? -8.175 4.063 18.484 1.00 91.62 82 HIS A O 1
ATOM 688 N N . LEU A 1 83 ? -6.959 2.528 17.402 1.00 89.44 83 LEU A N 1
ATOM 689 C CA . LEU A 1 83 ? -7.329 1.423 18.286 1.00 89.44 83 LEU A CA 1
ATOM 690 C C . LEU A 1 83 ? -6.750 1.617 19.686 1.00 89.44 83 LEU A C 1
ATOM 692 O O . LEU A 1 83 ? -7.503 1.519 20.648 1.00 89.44 83 LEU A O 1
ATOM 696 N N . ARG A 1 84 ? -5.471 1.986 19.807 1.00 87.12 84 ARG A N 1
ATOM 697 C CA . ARG A 1 84 ? -4.845 2.297 21.102 1.00 87.12 84 ARG A CA 1
ATOM 698 C C . ARG A 1 84 ? -5.557 3.435 21.825 1.00 87.12 84 ARG A C 1
ATOM 700 O O . ARG A 1 84 ? -5.802 3.331 23.020 1.00 87.12 84 ARG A O 1
ATOM 707 N N . GLN A 1 85 ? -5.922 4.502 21.115 1.00 85.62 85 GLN A N 1
ATOM 708 C CA . GLN A 1 85 ? -6.703 5.604 21.684 1.00 85.62 85 GLN A CA 1
ATOM 709 C C . GLN A 1 85 ? -8.100 5.148 22.108 1.00 85.62 85 GLN A C 1
ATOM 711 O O . GLN A 1 85 ? -8.524 5.454 23.216 1.00 85.62 85 GLN A O 1
ATOM 716 N N . ASN A 1 86 ? -8.795 4.369 21.274 1.00 81.31 86 ASN A N 1
ATOM 717 C CA . ASN A 1 86 ? -10.103 3.814 21.616 1.00 81.31 86 ASN A CA 1
ATOM 718 C C . ASN A 1 86 ? -10.039 2.859 22.817 1.00 81.31 86 ASN A C 1
ATOM 720 O O . ASN A 1 86 ? -10.959 2.854 23.628 1.00 81.31 86 ASN A O 1
ATOM 724 N N . GLU A 1 87 ? -8.992 2.044 22.945 1.00 75.81 87 GLU A N 1
ATOM 725 C CA . GLU A 1 87 ? -8.761 1.199 24.122 1.00 75.81 87 GLU A CA 1
ATOM 726 C C . GLU A 1 87 ? -8.494 2.050 25.365 1.00 75.81 87 GLU A C 1
ATOM 728 O O . GLU A 1 87 ? -9.063 1.774 26.419 1.00 75.81 87 GLU A O 1
ATOM 733 N N . LEU A 1 88 ? -7.721 3.132 25.233 1.00 66.06 88 LEU A N 1
ATOM 734 C CA . LEU A 1 88 ? -7.463 4.081 26.317 1.00 66.06 88 LEU A CA 1
ATOM 735 C C . LEU A 1 88 ? -8.729 4.844 26.751 1.00 66.06 88 LEU A C 1
ATOM 737 O O . LEU A 1 88 ? -8.895 5.135 27.931 1.00 66.06 88 LEU A O 1
ATOM 741 N N . GLU A 1 89 ? -9.625 5.169 25.814 1.00 65.88 89 GLU A N 1
ATOM 742 C CA . GLU A 1 89 ? -10.901 5.850 26.082 1.00 65.88 89 GLU A CA 1
ATOM 743 C C . GLU A 1 89 ? -11.987 4.907 26.621 1.00 65.88 89 GLU A C 1
ATOM 745 O O . GLU A 1 89 ? -12.850 5.337 27.391 1.00 65.88 89 GLU A O 1
ATOM 750 N N . LYS A 1 90 ? -11.968 3.630 26.217 1.00 64.12 90 LYS A N 1
ATOM 751 C CA . LYS A 1 90 ? -12.913 2.598 26.680 1.00 64.12 90 LYS A CA 1
ATOM 752 C C . LYS A 1 90 ? -12.467 1.918 27.968 1.00 64.12 90 LYS A C 1
ATOM 754 O O . LYS A 1 90 ? -13.324 1.379 28.668 1.00 64.12 90 LYS A O 1
ATOM 759 N N . MET A 1 91 ? -11.176 1.942 28.302 1.00 55.00 91 MET A N 1
ATOM 760 C CA . MET A 1 91 ? -10.742 1.633 29.657 1.00 55.00 91 MET A CA 1
ATOM 761 C C . MET A 1 91 ? -11.322 2.703 30.586 1.00 55.00 91 MET A C 1
ATOM 763 O O . MET A 1 91 ? -11.047 3.893 30.412 1.00 55.00 91 MET A O 1
ATOM 767 N N . PRO A 1 92 ? -12.142 2.321 31.578 1.00 53.53 92 PRO A N 1
ATOM 768 C CA . PRO A 1 92 ? -12.555 3.262 32.600 1.00 53.53 92 PRO A CA 1
ATOM 769 C C . PRO A 1 92 ? -11.293 3.875 33.213 1.00 53.53 92 PRO A C 1
ATOM 771 O O . PRO A 1 92 ? -10.374 3.133 33.540 1.00 53.53 92 PRO A O 1
ATOM 774 N N . LYS A 1 93 ? -11.266 5.192 33.454 1.00 56.69 93 LYS A N 1
ATOM 775 C CA . LYS A 1 93 ? -10.211 5.889 34.229 1.00 56.69 93 LYS A CA 1
ATOM 776 C C . LYS A 1 93 ? -10.079 5.404 35.686 1.00 56.69 93 LYS A C 1
ATOM 778 O O . LYS A 1 93 ? -9.474 6.082 36.514 1.00 56.69 93 LYS A O 1
ATOM 783 N N . HIS A 1 94 ? -10.696 4.280 36.034 1.00 50.22 94 HIS A N 1
ATOM 784 C CA . HIS A 1 94 ? -10.301 3.533 37.212 1.00 50.22 94 HIS A CA 1
ATOM 785 C C . HIS A 1 94 ? -8.849 3.097 36.990 1.00 50.22 94 HIS A C 1
ATOM 787 O O . HIS A 1 94 ? -8.436 2.947 35.844 1.00 50.22 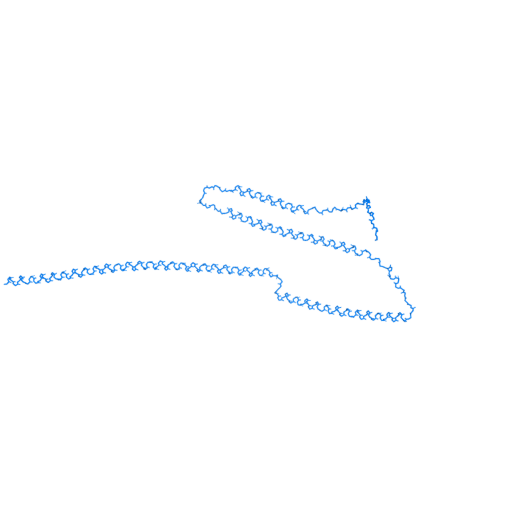94 HIS A O 1
ATOM 793 N N . GLY A 1 95 ? -8.059 3.030 38.062 1.00 58.12 95 GLY A N 1
ATOM 794 C CA . GLY A 1 95 ? -6.631 2.716 37.995 1.00 58.12 95 GLY A CA 1
ATOM 795 C C . GLY A 1 95 ? -6.336 1.443 37.202 1.00 58.12 95 GLY A C 1
ATOM 796 O O . GLY A 1 95 ? -7.244 0.791 36.682 1.00 58.12 95 GLY A O 1
ATOM 797 N N . SER A 1 96 ? -5.052 1.093 37.106 1.00 71.19 96 SER A N 1
ATOM 798 C CA . SER A 1 96 ? -4.604 -0.130 36.430 1.00 71.19 96 SER A CA 1
ATOM 799 C C . SER A 1 96 ? -5.581 -1.276 36.707 1.00 71.19 96 SER A C 1
ATOM 801 O O . SER A 1 96 ? -6.105 -1.379 37.814 1.00 71.19 96 SER A O 1
ATOM 803 N N . LEU A 1 97 ? -5.844 -2.153 35.737 1.00 73.00 97 LEU A N 1
ATOM 804 C CA . LEU A 1 97 ? -6.705 -3.326 35.952 1.00 73.00 97 LEU A CA 1
ATOM 805 C C . LEU A 1 97 ? -6.321 -4.069 37.251 1.00 73.00 97 LEU A C 1
ATOM 807 O O . LEU A 1 97 ? -7.183 -4.565 37.967 1.00 73.00 97 LEU A O 1
ATOM 811 N N . THR A 1 98 ? -5.030 -4.023 37.591 1.00 77.06 98 THR A N 1
ATOM 812 C CA . THR A 1 98 ? -4.434 -4.408 38.874 1.00 77.06 98 THR A CA 1
ATOM 813 C C . THR A 1 98 ? -5.043 -3.706 40.095 1.00 77.06 98 THR A C 1
ATOM 815 O O . THR A 1 98 ? -5.437 -4.387 41.028 1.00 77.06 98 THR A O 1
ATOM 818 N N . ASP A 1 99 ? -5.181 -2.380 40.104 1.00 80.19 99 ASP A N 1
ATOM 819 C CA . ASP A 1 99 ? -5.792 -1.619 41.205 1.00 80.19 99 ASP A CA 1
ATOM 820 C C . ASP A 1 99 ? -7.261 -2.002 41.399 1.00 80.19 99 ASP A C 1
ATOM 822 O O . ASP A 1 99 ? -7.754 -2.077 42.523 1.00 80.19 99 ASP A O 1
ATOM 826 N N . ARG A 1 100 ? -7.977 -2.272 40.298 1.00 81.31 100 ARG A N 1
ATOM 827 C CA . ARG A 1 100 ? -9.362 -2.744 40.375 1.00 81.31 100 ARG A CA 1
ATOM 828 C C . ARG A 1 100 ? -9.447 -4.167 40.921 1.00 81.31 100 ARG A C 1
ATOM 830 O O . ARG A 1 100 ? -10.379 -4.454 41.663 1.00 81.31 100 ARG A O 1
ATOM 837 N N . ILE A 1 101 ? -8.503 -5.031 40.557 1.00 85.19 101 ILE A N 1
ATOM 838 C CA . ILE A 1 101 ? -8.389 -6.385 41.108 1.00 85.19 101 ILE A CA 1
ATOM 839 C C . ILE A 1 101 ? -8.120 -6.306 42.613 1.00 85.19 101 ILE A C 1
ATOM 841 O O . ILE A 1 101 ? -8.897 -6.873 43.367 1.00 85.19 101 ILE A O 1
ATOM 845 N N . ILE A 1 102 ? -7.142 -5.504 43.046 1.00 87.19 102 ILE A N 1
ATOM 846 C CA . ILE A 1 102 ? -6.807 -5.316 44.468 1.00 87.19 102 ILE A CA 1
ATOM 847 C C . ILE A 1 102 ? -8.025 -4.817 45.260 1.00 87.19 102 ILE A C 1
ATOM 849 O O . ILE A 1 102 ? -8.369 -5.383 46.288 1.00 87.19 102 ILE A O 1
ATOM 853 N N . GLN A 1 103 ? -8.748 -3.810 44.756 1.00 87.00 103 GLN A N 1
ATOM 854 C CA . GLN A 1 103 ? -9.963 -3.317 45.422 1.00 87.00 103 GLN A CA 1
ATOM 855 C C . GLN A 1 103 ? -11.053 -4.386 45.561 1.00 87.00 103 GLN A C 1
ATOM 857 O O . GLN A 1 103 ? -11.799 -4.385 46.538 1.00 87.00 103 GLN A O 1
ATOM 862 N N . LEU A 1 104 ? -11.201 -5.250 44.556 1.00 90.12 104 LEU A N 1
ATOM 863 C CA . LEU A 1 104 ? -12.178 -6.334 44.594 1.00 90.12 104 LEU A CA 1
ATOM 864 C C . LEU A 1 104 ? -11.735 -7.446 45.548 1.00 90.12 104 LEU A C 1
ATOM 866 O O . LEU A 1 104 ? -12.582 -7.999 46.242 1.00 90.12 104 LEU A O 1
ATOM 870 N N . GLU A 1 105 ? -10.440 -7.746 45.608 1.00 93.56 105 GLU A N 1
ATOM 871 C CA . GLU A 1 105 ? -9.858 -8.683 46.572 1.00 93.56 105 GLU A CA 1
ATOM 872 C C . GLU A 1 105 ? -10.067 -8.185 48.011 1.00 93.56 105 GLU A C 1
ATOM 874 O O . GLU A 1 105 ? -10.626 -8.917 48.826 1.00 93.56 105 GLU A O 1
ATOM 879 N N . ASP A 1 106 ? -9.772 -6.911 48.291 1.00 94.12 106 ASP A N 1
ATOM 880 C CA . ASP A 1 106 ? -10.001 -6.289 49.604 1.00 94.12 106 ASP A CA 1
ATOM 881 C C . ASP A 1 106 ? -11.487 -6.309 50.017 1.00 94.12 106 ASP A C 1
ATOM 883 O O . ASP A 1 106 ? -11.828 -6.489 51.189 1.00 94.12 106 ASP A O 1
ATOM 887 N N . GLU A 1 107 ? -12.403 -6.102 49.064 1.00 93.94 107 GLU A N 1
ATOM 888 C CA . GLU A 1 107 ? -13.847 -6.181 49.313 1.00 93.94 107 GLU A CA 1
ATOM 889 C C . GLU A 1 107 ? -14.286 -7.614 49.630 1.00 93.94 107 GLU A C 1
ATOM 891 O O . GLU A 1 107 ? -15.066 -7.831 50.558 1.00 93.94 107 GLU A O 1
ATOM 896 N N . VAL A 1 108 ? -13.772 -8.600 48.889 1.00 95.75 108 VAL A N 1
ATOM 897 C CA . VAL A 1 108 ? -14.050 -10.019 49.139 1.00 95.75 108 VAL A CA 1
ATOM 898 C C . VAL A 1 108 ? -13.561 -10.420 50.527 1.00 95.75 108 VAL A C 1
ATOM 900 O O . VAL A 1 108 ? -14.317 -11.051 51.267 1.00 95.75 108 VAL A O 1
ATOM 903 N N . ASP A 1 109 ? -12.350 -10.020 50.906 1.00 96.31 109 ASP A N 1
ATOM 904 C CA . ASP A 1 109 ? -11.791 -10.321 52.223 1.00 96.31 109 ASP A CA 1
ATOM 905 C C . ASP A 1 109 ? -12.624 -9.689 53.344 1.00 96.31 109 ASP A C 1
ATOM 907 O O . ASP A 1 109 ? -12.971 -10.362 54.319 1.00 96.31 109 ASP A O 1
ATOM 911 N N . ARG A 1 110 ? -13.042 -8.427 53.181 1.00 97.19 110 ARG A N 1
ATOM 912 C CA . ARG A 1 110 ? -13.927 -7.751 54.140 1.00 97.19 110 ARG A CA 1
ATOM 913 C C . ARG A 1 110 ? -15.258 -8.481 54.300 1.00 97.19 110 ARG A C 1
ATOM 915 O O . ARG A 1 110 ? -15.676 -8.743 55.425 1.00 97.19 110 ARG A O 1
ATOM 922 N N . LEU A 1 111 ? -15.899 -8.849 53.190 1.00 95.62 111 LEU A N 1
ATOM 923 C CA . LEU A 1 111 ? -17.175 -9.566 53.204 1.00 95.62 111 LEU A CA 1
ATOM 924 C C . LEU A 1 111 ? -17.042 -10.962 53.824 1.00 95.62 111 LEU A C 1
ATOM 926 O O . LEU A 1 111 ? -17.960 -11.430 54.495 1.00 95.62 111 LEU A O 1
ATOM 930 N N . GLN A 1 112 ? -15.910 -11.642 53.635 1.00 97.12 112 GLN A N 1
ATOM 931 C CA . GLN A 1 112 ? -15.649 -12.926 54.289 1.00 97.12 112 GLN A CA 1
ATOM 932 C C . GLN A 1 112 ? -15.480 -12.784 55.804 1.00 97.12 112 GLN A C 1
ATOM 934 O O . GLN A 1 112 ? -15.968 -13.641 56.548 1.00 97.12 112 GLN A O 1
ATOM 939 N N . ILE A 1 113 ? -14.806 -11.724 56.263 1.00 96.62 113 ILE A N 1
ATOM 940 C CA . ILE A 1 113 ? -14.677 -11.405 57.690 1.00 96.62 113 ILE A CA 1
ATOM 941 C C . ILE A 1 113 ? -16.059 -11.117 58.277 1.00 96.62 113 ILE A C 1
ATOM 943 O O . ILE A 1 113 ? -16.452 -11.783 59.232 1.00 96.62 113 ILE A O 1
ATOM 947 N N . GLU A 1 114 ? -16.833 -10.231 57.650 1.00 96.62 114 GLU A N 1
ATOM 948 C CA . GLU A 1 114 ? -18.191 -9.896 58.086 1.00 96.62 114 GLU A CA 1
ATOM 949 C C . GLU A 1 114 ? -19.094 -11.139 58.122 1.00 96.62 114 GLU A C 1
ATOM 951 O O . GLU A 1 114 ? -19.807 -11.374 59.095 1.00 96.62 114 GLU A O 1
ATOM 956 N N . ASN A 1 115 ? -19.025 -12.011 57.109 1.00 95.12 115 ASN A N 1
ATOM 957 C CA . ASN A 1 115 ? -19.802 -13.251 57.103 1.00 95.12 115 ASN A CA 1
ATOM 958 C C . ASN A 1 115 ? -19.421 -14.174 58.268 1.00 95.12 115 ASN A C 1
ATOM 960 O O . ASN A 1 115 ? -20.289 -14.820 58.856 1.00 95.12 115 ASN A O 1
ATOM 964 N N . ARG A 1 116 ? -18.130 -14.248 58.608 1.00 96.38 116 ARG A N 1
ATOM 965 C CA . ARG A 1 116 ? -17.649 -15.040 59.743 1.00 96.38 116 ARG A CA 1
ATOM 966 C C . ARG A 1 116 ? -18.139 -14.455 61.065 1.00 96.38 116 ARG A C 1
ATOM 968 O O . ARG A 1 116 ? -18.626 -15.216 61.895 1.00 96.38 116 ARG A O 1
ATOM 975 N N . GLU A 1 117 ? -18.064 -13.139 61.231 1.00 96.25 117 GLU A N 1
ATOM 976 C CA . GLU A 1 117 ? -18.558 -12.436 62.419 1.00 96.25 117 GLU A CA 1
ATOM 977 C C . GLU A 1 117 ? -20.069 -12.627 62.597 1.00 96.25 117 GLU A C 1
ATOM 979 O O . GLU A 1 117 ? -20.529 -13.010 63.674 1.00 96.25 117 GLU A O 1
ATOM 984 N N . LEU A 1 118 ? -20.847 -12.472 61.523 1.00 95.88 118 LEU A N 1
ATOM 985 C CA . LEU A 1 118 ? -22.292 -12.706 61.542 1.00 95.88 118 LEU A CA 1
ATOM 986 C C . LEU A 1 118 ? -22.643 -14.152 61.904 1.00 95.88 118 LEU A C 1
ATOM 988 O O . LEU A 1 118 ? -23.591 -14.378 62.656 1.00 95.88 118 LEU A O 1
ATOM 992 N N . ARG A 1 119 ? -21.875 -15.134 61.416 1.00 95.81 119 ARG A N 1
ATOM 993 C CA . ARG A 1 119 ? -22.048 -16.542 61.806 1.00 95.81 119 ARG A CA 1
ATOM 994 C C . ARG A 1 119 ? -21.763 -16.753 63.286 1.00 95.81 119 ARG A C 1
ATOM 996 O O . ARG A 1 119 ? -22.594 -17.345 63.959 1.00 95.81 119 ARG A O 1
ATOM 1003 N N . THR A 1 120 ? -20.658 -16.213 63.804 1.00 95.06 120 THR A N 1
ATOM 1004 C CA . THR A 1 120 ? -20.362 -16.307 65.243 1.00 95.06 120 THR A CA 1
ATOM 1005 C C . THR A 1 120 ? -21.445 -15.644 66.086 1.00 95.06 120 THR A C 1
ATOM 1007 O O . THR A 1 120 ? -21.861 -16.200 67.094 1.00 95.06 120 THR A O 1
ATOM 1010 N N . HIS A 1 121 ? -21.986 -14.509 65.635 1.00 95.38 121 HIS A N 1
ATOM 1011 C CA . HIS A 1 121 ? -23.063 -13.829 66.342 1.00 95.38 121 HIS A CA 1
ATOM 1012 C C . HIS A 1 121 ? -24.372 -14.627 66.313 1.00 95.38 121 HIS A C 1
ATOM 1014 O O . HIS A 1 121 ? -25.093 -14.665 67.308 1.00 95.38 121 HIS A O 1
ATOM 1020 N N . CYS A 1 122 ? -24.669 -15.304 65.198 1.00 94.19 122 CYS A N 1
ATOM 1021 C CA . CYS A 1 122 ? -25.791 -16.239 65.118 1.00 94.19 122 CYS A CA 1
ATOM 1022 C C . CYS A 1 122 ? -25.607 -17.428 66.065 1.00 94.19 122 CYS A C 1
ATOM 1024 O O . CYS A 1 122 ? -26.555 -17.777 66.766 1.00 94.19 122 CYS A O 1
ATOM 1026 N N . ASP A 1 123 ? -24.412 -18.019 66.113 1.00 95.25 123 ASP A N 1
ATOM 1027 C CA . ASP A 1 123 ? -24.103 -19.144 67.001 1.00 95.25 123 ASP A CA 1
ATOM 1028 C C . ASP A 1 123 ? -24.232 -18.731 68.480 1.00 95.25 123 ASP A C 1
ATOM 1030 O O . ASP A 1 123 ? -24.843 -19.448 69.276 1.00 95.25 123 ASP A O 1
ATOM 1034 N N . ASP A 1 124 ? -23.749 -17.537 68.842 1.00 94.75 124 ASP A N 1
ATOM 1035 C CA . ASP A 1 124 ? -23.876 -16.970 70.190 1.00 94.75 124 ASP A CA 1
ATOM 1036 C C . ASP A 1 124 ? -25.338 -16.693 70.562 1.00 94.75 124 ASP A C 1
ATOM 1038 O O . ASP A 1 124 ? -25.787 -17.053 71.653 1.00 94.75 124 ASP A O 1
ATOM 1042 N N . LEU A 1 125 ? -26.113 -16.083 69.658 1.00 94.31 125 LEU A N 1
ATOM 1043 C CA . LEU A 1 125 ? -27.548 -15.852 69.850 1.00 94.31 125 LEU A CA 1
ATOM 1044 C C . LEU A 1 125 ? -28.311 -17.171 69.981 1.00 94.31 125 LEU A C 1
ATOM 1046 O O . LEU A 1 125 ? -29.200 -17.285 70.824 1.00 94.31 125 LEU A O 1
ATOM 1050 N N . GLN A 1 126 ? -27.956 -18.184 69.192 1.00 95.31 126 GLN A N 1
ATOM 1051 C CA . GLN A 1 126 ? -28.544 -19.514 69.295 1.00 95.31 126 GLN A CA 1
ATOM 1052 C C . GLN A 1 126 ? -28.209 -20.160 70.645 1.00 95.31 126 GLN A C 1
ATOM 1054 O O . GLN A 1 126 ? -29.096 -20.732 71.282 1.00 95.31 126 GLN A O 1
ATOM 1059 N N . ALA A 1 127 ? -26.970 -20.028 71.124 1.00 93.62 127 ALA A N 1
ATOM 1060 C CA . ALA A 1 127 ? -26.565 -20.498 72.446 1.00 93.62 127 ALA A CA 1
ATOM 1061 C C . ALA A 1 127 ? -27.313 -19.763 73.573 1.00 93.62 127 ALA A C 1
ATOM 1063 O O . ALA A 1 127 ? -27.783 -20.407 74.513 1.00 93.62 127 ALA A O 1
ATOM 1064 N N . GLN A 1 128 ? -27.493 -18.444 73.460 1.00 93.19 128 GLN A N 1
ATOM 1065 C CA . GLN A 1 128 ? -28.284 -17.646 74.402 1.00 93.19 128 GLN A CA 1
ATOM 1066 C C . GLN A 1 128 ? -29.760 -18.045 74.388 1.00 93.19 128 GLN A C 1
ATOM 1068 O O . GLN A 1 128 ? -30.362 -18.198 75.446 1.00 93.19 128 GLN A O 1
ATOM 1073 N N . LEU A 1 129 ? -30.352 -18.264 73.213 1.00 93.38 129 LEU A N 1
ATOM 1074 C CA . LEU A 1 129 ? -31.744 -18.691 73.093 1.00 93.38 129 LEU A CA 1
ATOM 1075 C C . LEU A 1 129 ? -31.943 -20.081 73.700 1.00 93.38 129 LEU A C 1
ATOM 1077 O O . LEU A 1 129 ? -32.903 -20.292 74.440 1.00 93.38 129 LEU A O 1
ATOM 1081 N N . LEU A 1 130 ? -31.013 -21.011 73.460 1.00 93.06 130 LEU A N 1
ATOM 1082 C CA . LEU A 1 130 ? -31.012 -22.318 74.115 1.00 93.06 130 LEU A CA 1
ATOM 1083 C C . LEU A 1 130 ? -30.882 -22.173 75.635 1.00 93.06 130 LEU A C 1
ATOM 1085 O O . LEU A 1 130 ? -31.675 -22.773 76.360 1.00 93.06 130 LEU A O 1
ATOM 1089 N N . HIS A 1 131 ? -29.960 -21.342 76.123 1.00 92.31 131 HIS A N 1
ATOM 1090 C CA . HIS A 1 131 ? -29.798 -21.070 77.552 1.00 92.31 131 HIS A CA 1
ATOM 1091 C C . HIS A 1 131 ? -31.083 -20.514 78.181 1.00 92.31 131 HIS A C 1
ATOM 1093 O O . HIS A 1 131 ? -31.591 -21.100 79.135 1.00 92.31 131 HIS A O 1
ATOM 1099 N N . ASN A 1 132 ? -31.661 -19.470 77.585 1.00 88.69 132 ASN A N 1
ATOM 1100 C CA . ASN A 1 132 ? -32.908 -18.850 78.026 1.00 88.69 132 ASN A CA 1
ATOM 1101 C C . ASN A 1 132 ? -34.074 -19.839 77.969 1.00 88.69 132 ASN A C 1
ATOM 1103 O O . ASN A 1 132 ? -34.892 -19.873 78.877 1.00 88.69 132 ASN A O 1
ATOM 1107 N N . SER A 1 133 ? -34.156 -20.692 76.943 1.00 87.81 133 SER A N 1
ATOM 1108 C CA . SER A 1 133 ? -35.208 -21.713 76.855 1.00 87.81 133 SER A CA 1
ATOM 1109 C C . SER A 1 133 ? -35.092 -22.761 77.969 1.00 87.81 133 SER A C 1
ATOM 1111 O O . SER A 1 133 ? -36.103 -23.158 78.553 1.00 87.81 133 SER A O 1
ATOM 1113 N N . VAL A 1 134 ? -33.865 -23.165 78.324 1.00 88.56 134 VAL A N 1
ATOM 1114 C CA . VAL A 1 134 ? -33.593 -24.072 79.447 1.00 88.56 134 VAL A CA 1
ATOM 1115 C C . VAL A 1 134 ? -33.890 -23.386 80.780 1.00 88.56 134 VAL A C 1
ATOM 1117 O O . VAL A 1 134 ? -34.465 -24.014 81.669 1.00 88.56 134 VAL A O 1
ATOM 1120 N N . GLU A 1 135 ? -33.544 -22.108 80.928 1.00 86.25 135 GLU A N 1
ATOM 1121 C CA . GLU A 1 135 ? -33.830 -21.308 82.120 1.00 86.25 135 GLU A CA 1
ATOM 1122 C C . GLU A 1 135 ? -35.333 -21.062 82.295 1.00 86.25 135 GLU A C 1
ATOM 1124 O O . GLU A 1 135 ? -35.866 -21.337 83.364 1.00 86.25 135 GLU A O 1
ATOM 1129 N N . CYS A 1 136 ? -36.056 -20.662 81.247 1.00 81.62 136 CYS A N 1
ATOM 1130 C CA . CYS A 1 136 ? -37.514 -20.560 81.255 1.00 81.62 136 CYS A CA 1
ATOM 1131 C C . CYS A 1 136 ? -38.168 -21.909 81.568 1.00 81.62 136 CYS A C 1
ATOM 1133 O O . CYS A 1 136 ? -39.082 -21.960 82.386 1.00 81.62 136 CYS A O 1
ATOM 1135 N N . GLY A 1 137 ? -37.687 -23.012 80.982 1.00 81.69 137 GLY A N 1
ATOM 1136 C CA . GLY A 1 137 ? -38.150 -24.359 81.321 1.00 81.69 137 GLY A CA 1
ATOM 1137 C C . GLY A 1 137 ? -37.925 -24.694 82.799 1.00 81.69 137 GLY A C 1
ATOM 1138 O O . GLY A 1 137 ? -38.817 -25.226 83.459 1.00 81.69 137 GLY A O 1
ATOM 1139 N N . ARG A 1 138 ? -36.769 -24.313 83.356 1.00 80.19 138 ARG A N 1
ATOM 1140 C CA . ARG A 1 138 ? -36.476 -24.432 84.791 1.00 80.19 138 ARG A CA 1
ATOM 1141 C C . ARG A 1 138 ? -37.363 -23.538 85.651 1.00 80.19 138 ARG A C 1
ATOM 1143 O O . ARG A 1 138 ? -37.813 -24.016 86.681 1.00 80.19 138 ARG A O 1
ATOM 1150 N N . SER A 1 139 ? -37.644 -22.302 85.250 1.00 73.88 139 SER A N 1
ATOM 1151 C CA . SER A 1 139 ? -38.511 -21.371 85.987 1.00 73.88 139 SER A CA 1
ATOM 1152 C C . SER A 1 139 ? -39.993 -21.753 85.908 1.00 73.88 139 SER A C 1
ATOM 1154 O O . SER A 1 139 ? -40.733 -21.537 86.860 1.00 73.88 139 SER A O 1
ATOM 1156 N N . LEU A 1 140 ? -40.445 -22.375 84.815 1.00 70.75 140 LEU A N 1
ATOM 1157 C CA . LEU A 1 140 ? -41.801 -22.929 84.710 1.00 70.75 140 LEU A CA 1
ATOM 1158 C C . LEU A 1 140 ? -41.983 -24.166 85.600 1.00 70.75 140 LEU A C 1
ATOM 1160 O O . LEU A 1 140 ? -43.048 -24.356 86.184 1.00 70.75 140 LEU A O 1
ATOM 1164 N N . LEU A 1 141 ? -40.945 -24.999 85.723 1.00 71.81 141 LEU A N 1
ATOM 1165 C CA . LEU A 1 141 ? -40.937 -26.157 86.625 1.00 71.81 141 LEU A CA 1
ATOM 1166 C C . LEU A 1 141 ? -40.633 -25.765 88.084 1.00 71.81 141 LEU A C 1
ATOM 1168 O O . LEU A 1 141 ? -41.053 -26.451 89.013 1.00 71.81 141 LEU A O 1
ATOM 1172 N N . GLY A 1 142 ? -39.906 -24.667 88.284 1.00 59.44 142 GLY A N 1
ATOM 1173 C CA . GLY A 1 142 ? -39.463 -24.136 89.565 1.00 59.44 142 GLY A CA 1
ATOM 1174 C C . GLY A 1 142 ? -40.317 -22.956 90.013 1.00 59.44 142 GLY A C 1
ATOM 1175 O O . GLY A 1 142 ? -39.992 -21.808 89.744 1.00 59.44 142 GLY A O 1
ATOM 1176 N N . ASN A 1 143 ? -41.357 -23.251 90.791 1.00 53.38 143 ASN A N 1
ATOM 1177 C CA . ASN A 1 143 ? -42.102 -22.299 91.622 1.00 53.38 143 ASN A CA 1
ATOM 1178 C C . ASN A 1 143 ? -42.937 -21.223 90.879 1.00 53.38 143 ASN A C 1
ATOM 1180 O O . ASN A 1 143 ? -42.693 -20.028 90.991 1.00 53.38 143 ASN A O 1
ATOM 1184 N N . GLY A 1 144 ? -44.025 -21.645 90.229 1.00 54.75 144 GLY A N 1
ATOM 1185 C CA . GLY A 1 144 ? -45.395 -21.165 90.504 1.00 54.75 144 GLY A CA 1
ATOM 1186 C C . GLY A 1 144 ? -45.768 -19.667 90.538 1.00 54.75 144 GLY A C 1
ATOM 1187 O O . GLY A 1 144 ? -46.794 -19.367 91.143 1.00 54.75 144 GLY A O 1
ATOM 1188 N N . SER A 1 145 ? -45.028 -18.721 89.943 1.00 54.56 145 SER A N 1
ATOM 1189 C CA . SER A 1 145 ? -45.458 -17.305 89.934 1.00 54.56 145 SER A CA 1
ATOM 1190 C C . SER A 1 145 ? -44.870 -16.449 88.795 1.00 54.56 145 SER A C 1
ATOM 1192 O O . SER A 1 145 ? -43.979 -15.632 89.029 1.00 54.56 145 SER A O 1
ATOM 1194 N N . GLN A 1 146 ? -45.410 -16.557 87.574 1.00 56.25 146 GLN A N 1
ATOM 1195 C CA . GLN A 1 146 ? -45.252 -15.542 86.512 1.00 56.25 146 GLN A CA 1
ATOM 1196 C C . GLN A 1 146 ? -46.563 -15.371 85.702 1.00 56.25 146 GLN A C 1
ATOM 1198 O O . GLN A 1 146 ? -47.306 -16.345 85.550 1.00 56.25 146 GLN A O 1
ATOM 1203 N N . PRO A 1 147 ? -46.883 -14.146 85.226 1.00 53.66 147 PRO A N 1
ATOM 1204 C CA . PRO A 1 147 ? -48.165 -13.797 84.606 1.00 53.66 147 PRO A CA 1
ATOM 1205 C C . PRO A 1 147 ? -48.282 -14.284 83.148 1.00 53.66 147 PRO A C 1
ATOM 1207 O O . PRO A 1 147 ? -47.291 -14.510 82.465 1.00 53.66 147 PRO A O 1
ATOM 1210 N N . SER A 1 148 ? -49.521 -14.470 82.680 1.00 51.69 148 SER A N 1
ATOM 1211 C CA . SER A 1 148 ? -49.859 -15.152 81.419 1.00 51.69 148 SER A CA 1
ATOM 1212 C C . SER A 1 148 ? -49.651 -14.299 80.155 1.00 51.69 148 SER A C 1
ATOM 1214 O O . SER A 1 148 ? -50.053 -13.136 80.097 1.00 51.69 148 SER A O 1
ATOM 1216 N N . LEU A 1 149 ? -49.133 -14.958 79.112 1.00 51.47 149 LEU A N 1
ATOM 1217 C CA . LEU A 1 149 ? -48.868 -14.509 77.732 1.00 51.47 149 LEU A CA 1
ATOM 1218 C C . LEU A 1 149 ? -50.031 -13.757 77.043 1.00 51.47 149 LEU A C 1
ATOM 1220 O O . LEU A 1 149 ? -49.830 -13.027 76.077 1.00 51.47 149 LEU A O 1
ATOM 1224 N N . ALA A 1 150 ? -51.261 -13.900 77.543 1.00 55.03 150 ALA A N 1
ATOM 1225 C CA . ALA A 1 150 ? -52.435 -13.199 77.025 1.00 55.03 150 ALA A CA 1
ATOM 1226 C C . ALA A 1 150 ? -52.389 -11.669 77.235 1.00 55.03 150 ALA A C 1
ATOM 1228 O O . ALA A 1 150 ? -53.094 -10.938 76.542 1.00 55.03 150 ALA A O 1
ATOM 1229 N N . ALA A 1 151 ? -51.565 -11.172 78.165 1.00 53.94 151 ALA A N 1
ATOM 1230 C CA . ALA A 1 151 ? -51.421 -9.738 78.419 1.00 53.94 151 ALA A CA 1
ATOM 1231 C C . ALA A 1 151 ? -50.565 -9.011 77.361 1.00 53.94 151 ALA A C 1
ATOM 1233 O O . ALA A 1 151 ? -50.800 -7.833 77.102 1.00 53.94 151 ALA A O 1
ATOM 1234 N N . GLU A 1 152 ? -49.617 -9.697 76.715 1.00 53.97 152 GLU A N 1
ATOM 1235 C CA . GLU A 1 152 ? -48.730 -9.090 75.707 1.00 53.97 152 GLU A CA 1
ATOM 1236 C C . GLU A 1 152 ? -49.390 -8.939 74.332 1.00 53.97 152 GLU A C 1
ATOM 1238 O O . GLU A 1 152 ? -49.073 -8.016 73.582 1.00 53.97 152 GLU A O 1
ATOM 1243 N N . LEU A 1 153 ? -50.355 -9.801 73.999 1.00 51.62 153 LEU A N 1
ATOM 1244 C CA . LEU A 1 153 ? -50.932 -9.841 72.652 1.00 51.62 153 LEU A CA 1
ATOM 1245 C C . LEU A 1 153 ? -51.855 -8.651 72.323 1.00 51.62 153 LEU A C 1
ATOM 1247 O O . LEU A 1 153 ? -52.109 -8.381 71.154 1.00 51.62 153 LEU A O 1
ATOM 1251 N N . ASN A 1 154 ? -52.313 -7.900 73.327 1.00 51.19 154 ASN A N 1
ATOM 1252 C CA . ASN A 1 154 ? -53.201 -6.744 73.142 1.00 51.19 154 ASN A CA 1
ATOM 1253 C C . ASN A 1 154 ? -52.455 -5.414 72.874 1.00 51.19 154 ASN A C 1
ATOM 1255 O O . ASN A 1 154 ? -53.095 -4.367 72.791 1.00 51.19 154 ASN A O 1
ATOM 1259 N N . GLY A 1 155 ? -51.119 -5.427 72.753 1.00 48.34 155 GLY A N 1
ATOM 1260 C CA . GLY A 1 155 ? -50.287 -4.219 72.638 1.00 48.34 155 GLY A CA 1
ATOM 1261 C C . GLY A 1 155 ? -49.855 -3.789 71.226 1.00 48.34 155 GLY A C 1
ATOM 1262 O O . GLY A 1 155 ? -49.196 -2.762 71.093 1.00 48.34 155 GLY A O 1
ATOM 1263 N N . THR A 1 156 ? -50.183 -4.527 70.160 1.00 46.38 156 THR A N 1
ATOM 1264 C CA . THR A 1 156 ? -49.597 -4.313 68.817 1.00 46.38 156 THR A CA 1
ATOM 1265 C C . THR A 1 156 ? -50.556 -3.662 67.815 1.00 46.38 156 THR A C 1
ATOM 1267 O O . THR A 1 156 ? -50.916 -4.225 66.786 1.00 46.38 156 THR A O 1
ATOM 1270 N N . ASN A 1 157 ? -50.912 -2.402 68.066 1.00 49.78 157 ASN A N 1
ATOM 1271 C CA . ASN A 1 157 ? -51.500 -1.524 67.049 1.00 49.78 157 ASN A CA 1
ATOM 1272 C C . ASN A 1 157 ? -50.385 -0.894 66.184 1.00 49.78 157 ASN A C 1
ATOM 1274 O O . ASN A 1 157 ? -50.020 0.257 66.395 1.00 49.78 157 ASN A O 1
ATOM 1278 N N . ASN A 1 158 ? -49.844 -1.633 65.207 1.00 50.81 158 ASN A N 1
ATOM 1279 C CA . ASN A 1 158 ? -48.818 -1.160 64.253 1.00 50.81 158 ASN A CA 1
ATOM 1280 C C . ASN A 1 158 ? -49.346 -1.054 62.803 1.00 50.81 158 ASN A C 1
ATOM 1282 O O . ASN A 1 158 ? -48.664 -1.414 61.852 1.00 50.81 158 ASN A O 1
ATOM 1286 N N . GLY A 1 159 ? -50.564 -0.539 62.608 1.00 50.16 159 GLY A N 1
ATOM 1287 C CA . GLY A 1 159 ? -51.149 -0.335 61.270 1.00 50.16 159 GLY A CA 1
ATOM 1288 C C . GLY A 1 159 ? -50.648 0.904 60.506 1.00 50.16 159 GLY A C 1
ATOM 1289 O O . GLY A 1 159 ? -50.960 1.050 59.332 1.00 50.16 159 GLY A O 1
ATOM 1290 N N . GLY A 1 160 ? -49.889 1.806 61.142 1.00 50.53 160 GLY A N 1
ATOM 1291 C CA . GLY A 1 160 ? -49.470 3.083 60.533 1.00 50.53 160 GLY A CA 1
ATOM 1292 C C . GLY A 1 160 ? -48.100 3.079 59.840 1.00 50.53 160 GLY A C 1
ATOM 1293 O O . GLY A 1 160 ? -47.799 3.989 59.072 1.00 50.53 160 GLY A O 1
ATOM 1294 N N . MET A 1 161 ? -47.256 2.076 60.097 1.00 56.19 161 MET A N 1
ATOM 1295 C CA . MET A 1 161 ? -45.856 2.085 59.646 1.00 56.19 161 MET A CA 1
ATOM 1296 C C . MET A 1 161 ? -45.688 1.646 58.177 1.00 56.19 161 MET A C 1
ATOM 1298 O O . MET A 1 161 ? -44.722 2.050 57.529 1.00 56.19 161 MET A O 1
ATOM 1302 N N . ASP A 1 162 ? -46.630 0.864 57.639 1.00 67.38 162 ASP A N 1
ATOM 1303 C CA . ASP A 1 162 ? -46.587 0.358 56.258 1.00 67.38 162 ASP A CA 1
ATOM 1304 C C . ASP A 1 162 ? -47.064 1.385 55.223 1.00 67.38 162 ASP A C 1
ATOM 1306 O O . ASP A 1 162 ? -46.483 1.493 54.143 1.00 67.38 162 ASP A O 1
ATOM 1310 N N . GLU A 1 163 ? -48.057 2.212 55.559 1.00 67.88 163 GLU A N 1
ATOM 1311 C CA . GLU A 1 163 ? -48.589 3.226 54.640 1.00 67.88 163 GLU A CA 1
ATOM 1312 C C . GLU A 1 163 ? -47.568 4.345 54.369 1.00 67.88 163 GLU A C 1
ATOM 1314 O O . GLU A 1 163 ? -47.384 4.780 53.232 1.00 67.88 163 GLU A O 1
ATOM 1319 N N . GLN A 1 164 ? -46.816 4.756 55.394 1.00 72.56 164 GLN A N 1
ATOM 1320 C CA . GLN A 1 164 ? -45.749 5.754 55.256 1.00 72.56 164 GLN A CA 1
ATOM 1321 C C . GLN A 1 164 ? -44.539 5.225 54.477 1.00 72.56 164 GLN A C 1
ATOM 1323 O O . GLN A 1 164 ? -43.936 5.971 53.704 1.00 72.56 164 GLN A O 1
ATOM 1328 N N . LYS A 1 165 ? -44.200 3.937 54.625 1.00 77.00 165 LYS A N 1
ATOM 1329 C CA . LYS A 1 165 ? -43.157 3.294 53.811 1.00 77.00 165 LYS A CA 1
ATOM 1330 C C . LYS A 1 165 ? -43.565 3.218 52.344 1.00 77.00 165 LYS A C 1
ATOM 1332 O O . LYS A 1 165 ? -42.764 3.570 51.482 1.00 77.00 165 LYS A O 1
ATOM 1337 N N . LEU A 1 166 ? -44.812 2.839 52.063 1.00 74.19 166 LEU A N 1
ATOM 1338 C CA . LEU A 1 166 ? -45.343 2.786 50.702 1.00 74.19 166 LEU A CA 1
ATOM 1339 C C . LEU A 1 166 ? -45.321 4.168 50.030 1.00 74.19 166 LEU A C 1
ATOM 1341 O O . LEU A 1 166 ? -44.884 4.296 48.887 1.00 74.19 166 LEU A O 1
ATOM 1345 N N . LEU A 1 167 ? -45.719 5.216 50.758 1.00 78.81 167 LEU A N 1
ATOM 1346 C CA . LEU A 1 167 ? -45.721 6.585 50.241 1.00 78.81 167 LEU A CA 1
ATOM 1347 C C . LEU A 1 167 ? -44.307 7.091 49.906 1.00 78.81 167 LEU A C 1
ATOM 1349 O O . LEU A 1 167 ? -44.125 7.834 48.942 1.00 78.81 167 LEU A O 1
ATOM 1353 N N . ASN A 1 168 ? -43.308 6.695 50.698 1.00 82.81 168 ASN A N 1
ATOM 1354 C CA . ASN A 1 168 ? -41.915 7.061 50.454 1.00 82.81 168 ASN A CA 1
ATOM 1355 C C . ASN A 1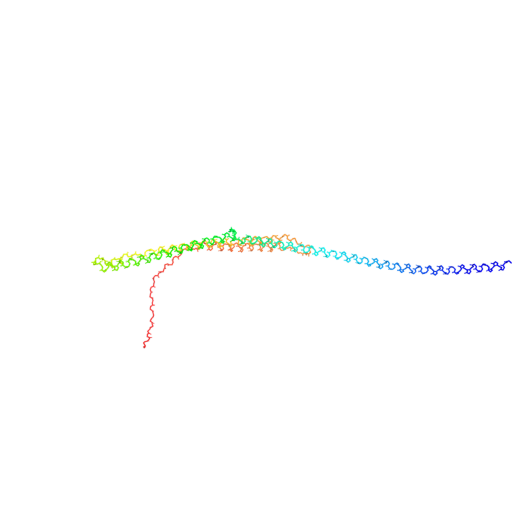 168 ? -41.344 6.346 49.221 1.00 82.81 168 ASN A C 1
ATOM 1357 O O . ASN A 1 168 ? -40.690 6.999 48.413 1.00 82.81 168 ASN A O 1
ATOM 1361 N N . ILE A 1 169 ? -41.664 5.061 49.026 1.00 82.62 169 ILE A N 1
ATOM 1362 C CA . ILE A 1 169 ? -41.240 4.287 47.845 1.00 82.62 169 ILE A CA 1
ATOM 1363 C C . ILE A 1 169 ? -41.798 4.902 46.553 1.00 82.62 169 ILE A C 1
ATOM 1365 O O . ILE A 1 169 ? -41.069 5.048 45.574 1.00 82.62 169 ILE A O 1
ATOM 1369 N N . ILE A 1 170 ? -43.067 5.321 46.555 1.00 81.00 170 ILE A N 1
ATOM 1370 C CA . ILE A 1 170 ? -43.696 5.958 45.384 1.00 81.00 170 ILE A CA 1
ATOM 1371 C C . ILE A 1 170 ? -43.010 7.291 45.052 1.00 81.00 170 ILE A C 1
ATOM 1373 O O . ILE A 1 170 ? -42.664 7.542 43.900 1.00 81.00 170 ILE A O 1
ATOM 1377 N N . LYS A 1 171 ? -42.748 8.129 46.063 1.00 87.62 171 LYS A N 1
ATOM 1378 C CA . LYS A 1 171 ? -42.053 9.412 45.865 1.00 87.62 171 LYS A CA 1
ATOM 1379 C C . LYS A 1 171 ? -40.633 9.234 45.331 1.00 87.62 171 LYS A C 1
ATOM 1381 O O . LYS A 1 171 ? -40.192 10.016 44.494 1.00 87.62 171 LYS A O 1
ATOM 1386 N N . GLU A 1 172 ? -39.913 8.233 45.823 1.00 87.88 172 GLU A N 1
ATOM 1387 C CA . GLU A 1 172 ? -38.556 7.928 45.370 1.00 87.88 172 GLU A CA 1
ATOM 1388 C C . GLU A 1 172 ? -38.551 7.443 43.913 1.00 87.88 172 GLU A C 1
ATOM 1390 O O . GLU A 1 172 ? -37.757 7.924 43.101 1.00 87.88 172 GLU A O 1
ATOM 1395 N N . GLN A 1 173 ? -39.521 6.601 43.543 1.00 84.94 173 GLN A N 1
ATOM 1396 C CA . GLN A 1 173 ? -39.713 6.155 42.165 1.00 84.94 173 GLN A CA 1
ATOM 1397 C C . GLN A 1 173 ? -40.025 7.320 41.208 1.00 84.94 173 GLN A C 1
ATOM 1399 O O . GLN A 1 173 ? -39.495 7.361 40.095 1.00 84.94 173 GLN A O 1
ATOM 1404 N N . ASP A 1 174 ? -40.843 8.287 41.628 1.00 84.44 174 ASP A N 1
ATOM 1405 C CA . ASP A 1 174 ? -41.150 9.475 40.820 1.00 84.44 174 ASP A CA 1
ATOM 1406 C C . ASP A 1 174 ? -39.908 10.340 40.570 1.00 84.44 174 ASP A C 1
ATOM 1408 O O . ASP A 1 174 ? -39.679 10.804 39.447 1.00 84.44 174 ASP A O 1
ATOM 1412 N N . ILE A 1 175 ? -39.058 10.504 41.587 1.00 87.62 175 ILE A N 1
ATOM 1413 C CA . ILE A 1 175 ? -37.794 11.241 41.471 1.00 87.62 175 ILE A CA 1
ATOM 1414 C C . ILE A 1 175 ? -36.850 10.545 40.484 1.00 87.62 175 ILE A C 1
ATOM 1416 O O .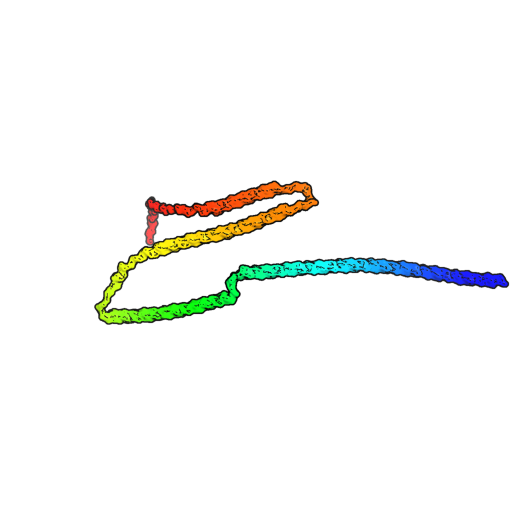 ILE A 1 175 ? -36.234 11.202 39.639 1.00 87.62 175 ILE A O 1
ATOM 1420 N N . ASP A 1 176 ? -36.735 9.222 40.549 1.00 88.12 176 ASP A N 1
ATOM 1421 C CA . ASP A 1 176 ? -35.855 8.472 39.653 1.00 88.12 176 ASP A CA 1
ATOM 1422 C C . ASP A 1 176 ? -36.376 8.438 38.215 1.00 88.12 176 ASP A C 1
ATOM 1424 O O . ASP A 1 176 ? -35.599 8.611 37.270 1.00 88.12 176 ASP A O 1
ATOM 1428 N N . ASN A 1 177 ? -37.694 8.359 38.028 1.00 87.12 177 ASN A N 1
ATOM 1429 C CA . ASN A 1 177 ? -38.320 8.538 36.721 1.00 87.12 177 ASN A CA 1
ATOM 1430 C C . ASN A 1 177 ? -38.034 9.929 36.139 1.00 87.12 177 ASN A C 1
ATOM 1432 O O . ASN A 1 177 ? -37.758 10.056 34.943 1.00 87.12 177 ASN A O 1
ATOM 1436 N N . GLN A 1 178 ? -38.046 10.977 36.965 1.00 86.50 178 GLN A N 1
ATOM 1437 C CA . GLN A 1 178 ? -37.709 12.330 36.527 1.00 86.50 178 GLN A CA 1
ATOM 1438 C C . GLN A 1 178 ? -36.232 12.448 36.118 1.00 86.50 178 GLN A C 1
ATOM 1440 O O . GLN A 1 178 ? -35.919 13.027 35.074 1.00 86.50 178 GLN A O 1
ATOM 1445 N N . LYS A 1 179 ? -35.312 11.839 36.879 1.00 87.31 179 LYS A N 1
ATOM 1446 C CA . LYS A 1 179 ? -33.884 11.776 36.518 1.00 87.31 179 LYS A CA 1
ATOM 1447 C C . LYS A 1 179 ? -33.660 11.020 35.207 1.00 87.31 179 LYS A C 1
ATOM 1449 O O . LYS A 1 179 ? -32.895 11.489 34.365 1.00 87.31 179 LYS A O 1
ATOM 1454 N N . LEU A 1 180 ? -34.336 9.886 35.012 1.00 87.44 180 LEU A N 1
ATOM 1455 C CA . LEU A 1 180 ? -34.262 9.091 33.782 1.00 87.44 180 LEU A CA 1
ATOM 1456 C C . LEU A 1 180 ? -34.747 9.887 32.569 1.00 87.44 180 LEU A C 1
ATOM 1458 O O . LEU A 1 180 ? -34.067 9.908 31.544 1.00 87.44 180 LEU A O 1
ATOM 1462 N N . ARG A 1 181 ? -35.870 10.603 32.696 1.00 84.31 181 ARG A N 1
ATOM 1463 C CA . ARG A 1 181 ? -36.384 11.481 31.632 1.00 84.31 181 ARG A CA 1
ATOM 1464 C C . ARG A 1 181 ? -35.380 12.572 31.270 1.00 84.31 181 ARG A C 1
ATOM 1466 O O . ARG A 1 181 ? -35.064 12.734 30.096 1.00 84.31 181 ARG A O 1
ATOM 1473 N N . ASN A 1 182 ? -34.801 13.248 32.262 1.00 83.50 182 ASN A N 1
ATOM 1474 C CA . ASN A 1 182 ? -33.783 14.277 32.027 1.00 83.50 182 ASN A CA 1
ATOM 1475 C C . ASN A 1 182 ? -32.526 13.708 31.350 1.00 83.50 182 ASN A C 1
ATOM 1477 O O . ASN A 1 182 ? -31.966 14.328 30.445 1.00 83.50 182 ASN A O 1
ATOM 1481 N N . TYR A 1 183 ? -32.096 12.511 31.751 1.00 89.44 183 TYR A N 1
ATOM 1482 C CA . TYR A 1 183 ? -30.961 11.828 31.135 1.00 89.44 183 TYR A CA 1
ATOM 1483 C C . TYR A 1 183 ? -31.227 11.468 29.669 1.00 89.44 183 TYR A C 1
ATOM 1485 O O . TYR A 1 183 ? -30.376 11.720 28.811 1.00 89.44 183 TYR A O 1
ATOM 1493 N N . ILE A 1 184 ? -32.403 10.902 29.380 1.00 85.31 184 ILE A N 1
ATOM 1494 C CA . ILE A 1 184 ? -32.824 10.546 28.021 1.00 85.31 184 ILE A CA 1
ATOM 1495 C C . ILE A 1 184 ? -32.906 11.805 27.162 1.00 85.31 184 ILE A C 1
ATOM 1497 O O . ILE A 1 184 ? -32.295 11.835 26.096 1.00 85.31 184 ILE A O 1
ATOM 1501 N N . ASN A 1 185 ? -33.555 12.866 27.648 1.00 81.38 185 ASN A N 1
ATOM 1502 C CA . ASN A 1 185 ? -33.659 14.137 26.933 1.00 81.38 185 ASN A CA 1
ATOM 1503 C C . ASN A 1 185 ? -32.271 14.702 26.607 1.00 81.38 185 ASN A C 1
ATOM 1505 O O . ASN A 1 185 ? -31.974 14.966 25.446 1.00 81.38 185 ASN A O 1
ATOM 1509 N N . GLY A 1 186 ? -31.357 14.746 27.581 1.00 85.56 186 GLY A N 1
ATOM 1510 C CA . GLY A 1 186 ? -29.988 15.211 27.343 1.00 85.56 186 GLY A CA 1
ATOM 1511 C C . GLY A 1 186 ? -29.160 14.298 26.426 1.00 85.56 186 GLY A C 1
ATOM 1512 O O . GLY A 1 186 ? -28.151 14.725 25.861 1.00 85.56 186 GLY A O 1
ATOM 1513 N N . LYS A 1 187 ? -29.515 13.016 26.272 1.00 83.31 187 LYS A N 1
ATOM 1514 C CA . LYS A 1 187 ? -28.909 12.130 25.263 1.00 83.31 187 LYS A CA 1
ATOM 1515 C C . LYS A 1 187 ? -29.481 12.402 23.876 1.00 83.31 187 LYS A C 1
ATOM 1517 O O . LYS A 1 187 ? -28.700 12.521 22.936 1.00 83.31 187 LYS A O 1
ATOM 1522 N N . VAL A 1 188 ? -30.800 12.530 23.769 1.00 81.31 188 VAL A N 1
ATOM 1523 C CA . VAL A 1 188 ? -31.506 12.823 22.518 1.00 81.31 188 VAL A CA 1
ATOM 1524 C C . VAL A 1 188 ? -31.067 14.173 21.955 1.00 81.31 188 VAL A C 1
ATOM 1526 O O . VAL A 1 188 ? -30.689 14.234 20.791 1.00 81.31 188 VAL A O 1
ATOM 1529 N N . GLU A 1 189 ? -30.996 15.220 22.779 1.00 82.31 189 GLU A N 1
ATOM 1530 C CA . GLU A 1 189 ? -30.513 16.548 22.371 1.00 82.31 189 GLU A CA 1
ATOM 1531 C C . GLU A 1 189 ? -29.092 16.496 21.802 1.00 82.31 189 GLU A C 1
ATOM 1533 O O . GLU A 1 189 ? -28.844 17.004 20.714 1.00 82.31 189 GLU A O 1
ATOM 1538 N N . ARG A 1 190 ? -28.164 15.795 22.468 1.00 83.12 190 ARG A N 1
ATOM 1539 C CA . ARG A 1 190 ? -26.779 15.657 21.982 1.00 83.12 190 ARG A CA 1
ATOM 1540 C C . ARG A 1 190 ? -26.672 14.904 20.659 1.00 83.12 190 ARG A C 1
ATOM 1542 O O . ARG A 1 190 ? -25.807 15.230 19.848 1.00 83.12 190 ARG A O 1
ATOM 1549 N N . VAL A 1 191 ? -27.498 13.877 20.459 1.00 83.62 191 VAL A N 1
ATOM 1550 C CA . VAL A 1 191 ? -27.546 13.141 19.187 1.00 83.62 191 VAL A CA 1
ATOM 1551 C C . VAL A 1 191 ? -28.104 14.046 18.093 1.00 83.62 191 VAL A C 1
ATOM 1553 O O . VAL A 1 191 ? -27.476 14.172 17.047 1.00 83.62 191 VAL A O 1
ATOM 1556 N N . LEU A 1 192 ? -29.218 14.734 18.356 1.00 79.12 192 LEU A N 1
ATOM 1557 C CA . LEU A 1 192 ? -29.822 15.670 17.408 1.00 79.12 192 LEU A CA 1
ATOM 1558 C C . LEU A 1 192 ? -28.856 16.797 17.023 1.00 79.12 192 LEU A C 1
ATOM 1560 O O . LEU A 1 192 ? -28.708 17.081 15.838 1.00 79.12 192 LEU A O 1
ATOM 1564 N N . ASP A 1 193 ? -28.146 17.385 17.986 1.00 81.00 193 ASP A N 1
ATOM 1565 C CA . ASP A 1 193 ? -27.156 18.433 17.724 1.00 81.00 193 ASP A CA 1
ATOM 1566 C C . ASP A 1 193 ? -25.982 17.914 16.884 1.00 81.00 193 ASP A C 1
ATOM 1568 O O . ASP A 1 193 ? -25.531 18.593 15.959 1.00 81.00 193 ASP A O 1
ATOM 1572 N N . ARG A 1 194 ? -25.491 16.698 17.157 1.00 79.31 194 ARG A N 1
ATOM 1573 C CA . ARG A 1 194 ? -24.395 16.093 16.388 1.00 79.31 194 ARG A CA 1
ATOM 1574 C C . ARG A 1 194 ? -24.810 15.806 14.946 1.00 79.31 194 ARG A C 1
ATOM 1576 O O . ARG A 1 194 ? -24.076 16.180 14.032 1.00 79.31 194 ARG A O 1
ATOM 1583 N N . GLU A 1 195 ? -25.961 15.171 14.746 1.00 77.56 195 GLU A N 1
ATOM 1584 C CA . GLU A 1 195 ? -26.491 14.875 13.409 1.00 77.56 195 GLU A CA 1
ATOM 1585 C C . GLU A 1 195 ? -26.785 16.165 12.633 1.00 77.56 195 GLU A C 1
ATOM 1587 O O . GLU A 1 195 ? -26.518 16.256 11.435 1.00 77.56 195 GLU A O 1
ATOM 1592 N N . PHE A 1 196 ? -27.244 17.215 13.319 1.00 76.62 196 PHE A N 1
ATOM 1593 C CA . PHE A 1 196 ? -27.466 18.520 12.708 1.00 76.62 196 PHE A CA 1
ATOM 1594 C C . PHE A 1 196 ? -26.160 19.202 12.284 1.00 76.62 196 PHE A C 1
ATOM 1596 O O . PHE A 1 196 ? -26.057 19.718 11.169 1.00 76.62 196 PHE A O 1
ATOM 1603 N N . VAL A 1 197 ? -25.134 19.185 13.141 1.00 77.81 197 VAL A N 1
ATOM 1604 C CA . VAL A 1 197 ? -23.801 19.706 12.803 1.00 77.81 197 VAL A CA 1
ATOM 1605 C C . VAL A 1 197 ? -23.203 18.930 11.631 1.00 77.81 197 VAL A C 1
ATOM 1607 O O . VAL A 1 197 ? -22.635 19.541 10.726 1.00 77.81 197 VAL A O 1
ATOM 1610 N N . PHE A 1 198 ? -23.371 17.607 11.606 1.00 77.06 198 PHE A N 1
ATOM 1611 C CA . PHE A 1 198 ? -22.935 16.767 10.497 1.00 77.06 198 PHE A CA 1
ATOM 1612 C C . PHE A 1 198 ? -23.645 17.139 9.189 1.00 77.06 198 PHE A C 1
ATOM 1614 O O . PHE A 1 198 ? -22.976 17.452 8.204 1.00 77.06 198 PHE A O 1
ATOM 1621 N N . ALA A 1 199 ? -24.979 17.203 9.192 1.00 73.75 199 ALA A N 1
ATOM 1622 C CA . ALA A 1 199 ? -25.766 17.574 8.018 1.00 73.75 199 ALA A CA 1
ATOM 1623 C C . ALA A 1 199 ? -25.422 18.984 7.508 1.00 73.75 199 ALA A C 1
ATOM 1625 O O . ALA A 1 199 ? -25.300 19.196 6.302 1.00 73.75 199 ALA A O 1
ATOM 1626 N N . ARG A 1 200 ? -25.204 19.946 8.416 1.00 76.00 200 ARG A N 1
ATOM 1627 C CA . ARG A 1 200 ? -24.783 21.308 8.065 1.00 76.00 200 ARG A CA 1
ATOM 1628 C C . ARG A 1 200 ? -23.407 21.322 7.397 1.00 76.00 200 ARG A C 1
ATOM 1630 O O . ARG A 1 200 ? -23.248 21.966 6.364 1.00 76.00 200 ARG A O 1
ATOM 1637 N N . ASN A 1 201 ? -22.436 20.609 7.965 1.00 75.88 201 ASN A N 1
ATOM 1638 C CA . ASN A 1 201 ? -21.075 20.545 7.431 1.00 75.88 201 ASN A CA 1
ATOM 1639 C C . ASN A 1 201 ? -21.033 19.830 6.072 1.00 75.88 201 ASN A C 1
ATOM 1641 O O . ASN A 1 201 ? -20.319 20.264 5.171 1.00 75.88 201 ASN A O 1
ATOM 1645 N N . GLU A 1 202 ? -21.812 18.762 5.896 1.00 76.12 202 GLU A N 1
ATOM 1646 C CA . GLU A 1 202 ? -21.899 18.043 4.622 1.00 76.12 202 GLU A CA 1
ATOM 1647 C C . GLU A 1 202 ? -22.540 18.911 3.531 1.00 76.12 202 GLU A C 1
ATOM 1649 O O . GLU A 1 202 ? -22.064 18.961 2.397 1.00 76.12 202 GLU A O 1
ATOM 1654 N N . LEU A 1 203 ? -23.560 19.695 3.880 1.00 66.12 203 LEU A N 1
ATOM 1655 C CA . LEU A 1 203 ? -24.170 20.644 2.954 1.00 66.12 203 LEU A CA 1
ATOM 1656 C C . LEU A 1 203 ? -23.218 21.793 2.580 1.00 66.12 203 LEU A C 1
ATOM 1658 O O . LEU A 1 203 ? -23.182 22.212 1.423 1.00 66.12 203 LEU A O 1
ATOM 1662 N N . GLU A 1 204 ? -22.416 22.288 3.526 1.00 75.31 204 GLU A N 1
ATOM 1663 C CA . GLU A 1 204 ? -21.382 23.295 3.262 1.00 75.31 204 GLU A CA 1
ATOM 1664 C C . GLU A 1 204 ? -20.296 22.746 2.322 1.00 75.31 204 GLU A C 1
ATOM 1666 O O . GLU A 1 204 ? -19.888 23.428 1.378 1.00 75.31 204 GLU A O 1
ATOM 1671 N N . ARG A 1 205 ? -19.916 21.470 2.478 1.00 72.12 205 ARG A N 1
ATOM 1672 C CA . ARG A 1 205 ? -19.036 20.765 1.529 1.00 72.12 205 ARG A CA 1
ATOM 1673 C C . ARG A 1 205 ? -19.648 20.648 0.137 1.00 72.12 205 ARG A C 1
ATOM 1675 O O . ARG A 1 205 ? -18.952 20.885 -0.851 1.00 72.12 205 ARG A O 1
ATOM 1682 N N . LEU A 1 206 ? -20.933 20.310 0.044 1.00 67.69 206 LEU A N 1
ATOM 1683 C CA . LEU A 1 206 ? -21.644 20.229 -1.234 1.00 67.69 206 LEU A CA 1
ATOM 1684 C C . LEU A 1 206 ? -21.793 21.610 -1.898 1.00 67.69 206 LEU A C 1
ATOM 1686 O O . LEU A 1 206 ? -21.684 21.704 -3.118 1.00 67.69 206 LEU A O 1
ATOM 1690 N N . SER A 1 207 ? -21.957 22.679 -1.113 1.00 65.50 207 SER A N 1
ATOM 1691 C CA . SER A 1 207 ? -22.026 24.072 -1.585 1.00 65.50 207 SER A CA 1
ATOM 1692 C C . SER A 1 207 ? -20.673 24.607 -2.089 1.00 65.50 207 SER A C 1
ATOM 1694 O O . SER A 1 207 ? -20.616 25.356 -3.065 1.00 65.50 207 SER A O 1
ATOM 1696 N N . LEU A 1 208 ? -19.560 24.186 -1.475 1.00 61.66 208 LEU A N 1
ATOM 1697 C CA . LEU A 1 208 ? -18.194 24.575 -1.865 1.00 61.66 208 LEU A CA 1
ATOM 1698 C C . LEU A 1 208 ? -17.652 23.810 -3.088 1.00 61.66 208 LEU A C 1
ATOM 1700 O O . LEU A 1 208 ? -16.605 24.174 -3.638 1.00 61.66 208 LEU A O 1
ATOM 1704 N N . ARG A 1 209 ? -18.349 22.766 -3.554 1.00 54.09 209 ARG A N 1
ATOM 1705 C CA . ARG A 1 209 ? -17.971 22.008 -4.751 1.00 54.09 209 ARG A CA 1
ATOM 1706 C C . ARG A 1 209 ? -18.290 22.842 -6.000 1.00 54.09 209 ARG A C 1
ATOM 1708 O O . ARG A 1 209 ? -19.414 22.846 -6.491 1.00 54.09 209 ARG A O 1
ATOM 1715 N N . LYS A 1 210 ? -17.292 23.578 -6.511 1.00 52.81 210 LYS A N 1
ATOM 1716 C CA . LYS A 1 210 ? -17.418 24.375 -7.748 1.00 52.81 210 LYS A CA 1
ATOM 1717 C C . LYS A 1 210 ? -17.973 23.510 -8.894 1.00 52.81 210 LYS A C 1
ATOM 1719 O O . LYS A 1 210 ? -17.517 22.373 -9.050 1.00 52.81 210 LYS A O 1
ATOM 1724 N N . PRO A 1 211 ? -18.897 24.032 -9.724 1.00 49.25 211 PRO A N 1
ATOM 1725 C CA . PRO A 1 211 ? -19.367 23.307 -10.893 1.00 49.25 211 PRO A CA 1
ATOM 1726 C C . PRO A 1 211 ? -18.181 23.039 -11.822 1.00 49.25 211 PRO A C 1
ATOM 1728 O O . PRO A 1 211 ? -17.469 23.958 -12.229 1.00 49.25 211 PRO A O 1
ATOM 1731 N N . SER A 1 212 ? -17.961 21.759 -12.128 1.00 41.88 212 SER A N 1
ATOM 1732 C CA . SER A 1 212 ? -17.040 21.342 -13.181 1.00 41.88 212 SER A CA 1
ATOM 1733 C C . SER A 1 212 ? -17.449 22.053 -14.469 1.00 41.88 212 SER A C 1
ATOM 1735 O O . SER A 1 212 ? -18.609 21.988 -14.882 1.00 41.88 212 SER A O 1
ATOM 1737 N N . THR A 1 213 ? -16.514 22.782 -15.075 1.00 48.09 213 THR A N 1
ATOM 1738 C CA . THR A 1 213 ? -16.690 23.563 -16.303 1.00 48.09 213 THR A CA 1
ATOM 1739 C C . THR A 1 213 ? -16.878 22.642 -17.507 1.00 48.09 213 THR A C 1
ATOM 1741 O O . THR A 1 213 ? -16.017 22.543 -18.377 1.00 48.09 213 THR A O 1
ATOM 1744 N N . ARG A 1 214 ? -18.006 21.926 -17.562 1.00 46.59 214 ARG A N 1
ATOM 1745 C CA . ARG A 1 214 ? -18.428 21.174 -18.746 1.00 46.59 214 ARG A CA 1
ATOM 1746 C C . ARG A 1 214 ? -19.911 20.791 -18.745 1.00 46.59 214 ARG A C 1
ATOM 1748 O O . ARG A 1 214 ? -20.244 19.669 -19.085 1.00 46.59 214 ARG A O 1
ATOM 1755 N N . SER A 1 215 ? -20.821 21.697 -18.393 1.00 41.16 215 SER A N 1
ATOM 1756 C CA . SER A 1 215 ? -22.206 21.597 -18.878 1.00 41.16 215 SER A CA 1
ATOM 1757 C C . SER A 1 215 ? -22.960 22.903 -18.657 1.00 41.16 215 SER A C 1
ATOM 1759 O O . SER A 1 215 ? -22.939 23.466 -17.565 1.00 41.16 215 SER A O 1
ATOM 1761 N N . ALA A 1 216 ? -23.603 23.393 -19.713 1.00 48.34 216 ALA A N 1
ATOM 1762 C CA . ALA A 1 216 ? -24.421 24.593 -19.713 1.00 48.34 216 ALA A CA 1
ATOM 1763 C C . ALA A 1 216 ? -25.789 24.301 -19.073 1.00 48.34 216 ALA A C 1
ATOM 1765 O O . ALA A 1 216 ? -26.735 23.934 -19.761 1.00 48.34 216 ALA A O 1
ATOM 1766 N N . ALA A 1 217 ? -25.890 24.458 -17.755 1.00 53.00 217 ALA A N 1
ATOM 1767 C CA . ALA A 1 217 ? -27.161 24.620 -17.055 1.00 53.00 217 ALA A CA 1
ATOM 1768 C C . ALA A 1 217 ? -26.922 25.417 -15.758 1.00 53.00 217 ALA A C 1
ATOM 1770 O O . ALA A 1 217 ? -25.946 25.135 -15.056 1.00 53.00 217 ALA A O 1
ATOM 1771 N N . PRO A 1 218 ? -27.756 26.420 -15.425 1.00 51.78 218 PRO A N 1
ATOM 1772 C CA . PRO A 1 218 ? -27.641 27.115 -14.147 1.00 51.78 218 PRO A CA 1
ATOM 1773 C C . PRO A 1 218 ? -27.956 26.136 -12.995 1.00 51.78 218 PRO A C 1
ATOM 1775 O O . PRO A 1 218 ? -28.854 25.305 -13.139 1.00 51.78 218 PRO A O 1
ATOM 1778 N N . PRO A 1 219 ? -27.213 26.173 -11.872 1.00 56.72 219 PRO A N 1
ATOM 1779 C CA . PRO A 1 219 ? -27.340 25.179 -10.806 1.00 56.72 219 PRO A CA 1
ATOM 1780 C C . PRO A 1 219 ? -28.648 25.352 -10.005 1.00 56.72 219 PRO A C 1
ATOM 1782 O O . PRO A 1 219 ? -29.161 26.469 -9.911 1.00 56.72 219 PRO A O 1
ATOM 1785 N N . PRO A 1 220 ? -29.165 24.285 -9.360 1.00 57.44 220 PRO A N 1
ATOM 1786 C CA . PRO A 1 220 ? -30.427 24.281 -8.613 1.00 57.44 220 PRO A CA 1
ATOM 1787 C C . PRO A 1 220 ? -30.265 24.956 -7.236 1.00 57.44 220 PRO A C 1
ATOM 1789 O O . PRO A 1 220 ? -30.437 24.344 -6.183 1.00 57.44 220 PRO A O 1
ATOM 1792 N N . GLN A 1 221 ? -29.875 26.234 -7.214 1.00 59.44 221 GLN A N 1
ATOM 1793 C CA . GLN A 1 221 ? -29.705 26.990 -5.966 1.00 59.44 221 GLN A CA 1
ATOM 1794 C C . GLN A 1 221 ? -31.034 27.192 -5.224 1.00 59.44 221 GLN A C 1
ATOM 1796 O O . GLN A 1 221 ? -31.049 27.195 -3.995 1.00 59.44 221 GLN A O 1
ATOM 1801 N N . GLU A 1 222 ? -32.149 27.308 -5.943 1.00 59.50 222 GLU A N 1
ATOM 1802 C CA . GLU A 1 222 ? -33.467 27.551 -5.348 1.00 59.50 222 GLU A CA 1
ATOM 1803 C C . GLU A 1 222 ? -34.076 26.285 -4.719 1.00 59.50 222 GLU A C 1
ATOM 1805 O O . GLU A 1 222 ? -34.637 26.342 -3.624 1.00 59.50 222 GLU A O 1
ATOM 1810 N N . GLU A 1 223 ? -33.891 25.116 -5.341 1.00 60.00 223 GLU A N 1
ATOM 1811 C CA . GLU A 1 223 ? -34.349 23.835 -4.784 1.00 60.00 223 GLU A CA 1
ATOM 1812 C C . GLU A 1 223 ? -33.605 23.479 -3.496 1.00 60.00 223 GLU A C 1
ATOM 1814 O O . GLU A 1 223 ? -34.237 23.088 -2.516 1.00 60.00 223 GLU A O 1
ATOM 1819 N N . ASN A 1 224 ? -32.289 23.709 -3.443 1.00 59.44 224 ASN A N 1
ATOM 1820 C CA . ASN A 1 224 ? -31.494 23.478 -2.236 1.00 59.44 224 ASN A CA 1
ATOM 1821 C C . ASN A 1 224 ? -31.881 24.430 -1.090 1.00 59.44 224 ASN A C 1
ATOM 1823 O O . ASN A 1 224 ? -31.950 24.016 0.068 1.00 59.44 224 ASN A O 1
ATOM 1827 N N . GLN A 1 225 ? -32.204 25.693 -1.391 1.00 66.00 225 GLN A N 1
ATOM 1828 C CA . GLN A 1 225 ? -32.701 26.638 -0.384 1.00 66.00 225 GLN A CA 1
ATOM 1829 C C . GLN A 1 225 ? -34.113 26.287 0.108 1.00 66.00 225 GLN A C 1
ATOM 1831 O O . GLN A 1 225 ? -34.409 26.420 1.299 1.00 66.00 225 GLN A O 1
ATOM 1836 N N . ASN A 1 226 ? -34.986 25.805 -0.776 1.00 70.94 226 ASN A N 1
ATOM 1837 C CA . ASN A 1 226 ? -36.327 25.355 -0.404 1.00 70.94 226 ASN A CA 1
ATOM 1838 C C . ASN A 1 226 ? -36.297 24.046 0.396 1.00 70.94 226 ASN A C 1
ATOM 1840 O O . ASN A 1 226 ? -37.067 23.897 1.349 1.00 70.94 226 ASN A O 1
ATOM 1844 N N . LEU A 1 227 ? -35.373 23.135 0.078 1.00 70.56 227 LEU A N 1
ATOM 1845 C CA . LEU A 1 227 ? -35.108 21.943 0.880 1.00 70.56 227 LEU A CA 1
ATOM 1846 C C . LEU A 1 227 ? -34.639 22.335 2.289 1.00 70.56 227 LEU A C 1
ATOM 1848 O O . LEU A 1 227 ? -35.156 21.805 3.268 1.00 70.56 227 LEU A O 1
ATOM 1852 N N . MET A 1 228 ? -33.754 23.332 2.403 1.00 64.81 228 MET A N 1
ATOM 1853 C CA . MET A 1 228 ? -33.303 23.864 3.693 1.00 64.81 228 MET A CA 1
ATOM 1854 C C . MET A 1 228 ? -34.444 24.435 4.530 1.00 64.81 228 MET A C 1
ATOM 1856 O O . MET A 1 228 ? -34.573 24.084 5.699 1.00 64.81 228 MET A O 1
ATOM 1860 N N . LYS A 1 229 ? -35.315 25.264 3.944 1.00 74.19 229 LYS A N 1
ATOM 1861 C CA . LYS A 1 229 ? -36.482 25.806 4.661 1.00 74.19 229 LYS A CA 1
ATOM 1862 C C . LYS A 1 229 ? -37.418 24.694 5.143 1.00 74.19 229 LYS A C 1
ATOM 1864 O O . LYS A 1 229 ? -37.904 24.756 6.270 1.00 74.19 229 LYS A O 1
ATOM 1869 N N . ARG A 1 230 ? -37.635 23.661 4.321 1.00 76.06 230 ARG A N 1
ATOM 1870 C CA . ARG A 1 230 ? -38.464 22.498 4.678 1.00 76.06 230 ARG A CA 1
ATOM 1871 C C . ARG A 1 230 ? -37.855 21.675 5.808 1.00 76.06 230 ARG A C 1
ATOM 1873 O O . ARG A 1 230 ? -38.560 21.397 6.772 1.00 76.06 230 ARG A O 1
ATOM 1880 N N . LEU A 1 231 ? -36.566 21.345 5.721 1.00 74.19 231 LEU A N 1
ATOM 1881 C CA . LEU A 1 231 ? -35.861 20.573 6.747 1.00 74.19 231 LEU A CA 1
ATOM 1882 C C . LEU A 1 231 ? -35.829 21.322 8.085 1.00 74.19 231 LEU A C 1
ATOM 1884 O O . LEU A 1 231 ? -36.174 20.749 9.119 1.00 74.19 231 LEU A O 1
ATOM 1888 N N . TYR A 1 232 ? -35.513 22.620 8.059 1.00 74.25 232 TYR A N 1
ATOM 1889 C CA . TYR A 1 232 ? -35.481 23.455 9.262 1.00 74.25 232 TYR A CA 1
ATOM 1890 C C . TYR A 1 232 ? -36.866 23.595 9.902 1.00 74.25 232 TYR A C 1
ATOM 1892 O O . TYR A 1 232 ? -36.991 23.506 11.121 1.00 74.25 232 TYR A O 1
ATOM 1900 N N . SER A 1 233 ? -37.914 23.754 9.085 1.00 74.81 233 SER A N 1
ATOM 1901 C CA . SER A 1 233 ? -39.295 23.800 9.566 1.00 74.81 233 SER A CA 1
ATOM 1902 C C . SER A 1 233 ? -39.713 22.470 10.192 1.00 74.81 233 SER A C 1
ATOM 1904 O O . SER A 1 233 ? -40.209 22.483 11.311 1.00 74.81 233 SER A O 1
ATOM 1906 N N . SER A 1 234 ? -39.472 21.331 9.529 1.00 74.12 234 SER A N 1
ATOM 1907 C CA . SER A 1 234 ? -39.826 20.012 10.077 1.00 74.12 234 SER A CA 1
ATOM 1908 C C . SER A 1 234 ? -39.101 19.704 11.386 1.00 74.12 234 SER A C 1
ATOM 1910 O O . SER A 1 234 ? -39.688 19.122 12.295 1.00 74.12 234 SER A O 1
ATOM 1912 N N . PHE A 1 235 ? -37.846 20.141 11.506 1.00 73.62 235 PHE A N 1
ATOM 1913 C CA . PHE A 1 235 ? -37.067 20.000 12.728 1.00 73.62 235 PHE A CA 1
ATOM 1914 C C . PHE A 1 235 ? -37.643 20.841 13.869 1.00 73.62 235 PHE A C 1
ATOM 1916 O O . PHE A 1 235 ? -37.825 20.323 14.967 1.00 73.62 235 PHE A O 1
ATOM 1923 N N . TRP A 1 236 ? -37.968 22.113 13.614 1.00 74.62 236 TRP A N 1
ATOM 1924 C CA . TRP A 1 236 ? -38.549 22.987 14.636 1.00 74.62 236 TRP A CA 1
ATOM 1925 C C . TRP A 1 236 ? -39.884 22.443 15.146 1.00 74.62 236 TRP A C 1
ATOM 1927 O O . TRP A 1 236 ? -40.092 22.385 16.352 1.00 74.62 236 TRP A O 1
ATOM 1937 N N . THR A 1 237 ? -40.738 21.940 14.250 1.00 74.56 237 THR A N 1
ATOM 1938 C CA . THR A 1 237 ? -42.012 21.317 14.635 1.00 74.56 237 THR A CA 1
ATOM 1939 C C . THR A 1 237 ? -41.805 20.039 15.450 1.00 74.56 237 THR A C 1
ATOM 1941 O O . THR A 1 237 ? -42.529 19.796 16.414 1.00 74.56 237 THR A O 1
ATOM 1944 N N . LEU A 1 238 ? -40.806 19.219 15.102 1.00 71.12 238 LEU A N 1
ATOM 1945 C CA . LEU A 1 238 ? -40.485 18.013 15.866 1.00 71.12 238 LEU A CA 1
ATOM 1946 C C . LEU A 1 238 ? -39.947 18.366 17.259 1.00 71.12 238 LEU A C 1
ATOM 1948 O O . LEU A 1 238 ? -40.360 17.756 18.240 1.00 71.12 238 LEU A O 1
ATOM 1952 N N . LYS A 1 239 ? -39.086 19.387 17.349 1.00 71.12 239 LYS A N 1
ATOM 1953 C CA . LYS A 1 239 ? -38.536 19.908 18.605 1.00 71.12 239 LYS A CA 1
ATOM 1954 C C . LYS A 1 239 ? -39.622 20.508 19.500 1.00 71.12 239 LYS A C 1
ATOM 1956 O O . LYS A 1 239 ? -39.626 20.237 20.696 1.00 71.12 239 LYS A O 1
ATOM 1961 N N . GLU A 1 240 ? -40.561 21.270 18.941 1.00 70.44 240 GLU A N 1
ATOM 1962 C CA . GLU A 1 240 ? -41.716 21.798 19.680 1.00 70.44 240 GLU A CA 1
ATOM 1963 C C . GLU A 1 240 ? -42.627 20.697 20.189 1.00 70.44 240 GLU A C 1
ATOM 1965 O O . GLU A 1 240 ? -43.026 20.742 21.346 1.00 70.44 240 GLU A O 1
ATOM 1970 N N . ARG A 1 241 ? -42.923 19.687 19.368 1.00 67.94 241 ARG A N 1
ATOM 1971 C CA . ARG A 1 241 ? -43.771 18.568 19.788 1.00 67.94 241 ARG A CA 1
ATOM 1972 C C . ARG A 1 241 ? -43.136 17.774 20.929 1.00 67.94 241 ARG A C 1
ATOM 1974 O O . ARG A 1 241 ? -43.812 17.450 21.897 1.00 67.94 241 ARG A O 1
ATOM 1981 N N . TRP A 1 242 ? -41.830 17.527 20.846 1.00 63.41 242 TRP A N 1
ATOM 1982 C CA . TRP A 1 242 ? -41.083 16.823 21.890 1.00 63.41 242 TRP A CA 1
ATOM 1983 C C . TRP A 1 242 ? -40.891 17.649 23.170 1.00 63.41 242 TRP A C 1
ATOM 1985 O O . TRP A 1 242 ? -40.854 17.097 24.265 1.00 63.41 242 TRP A O 1
ATOM 1995 N N . SER A 1 243 ? -40.773 18.974 23.050 1.00 63.06 243 SER A N 1
ATOM 1996 C CA . SER A 1 243 ? -40.642 19.879 24.198 1.00 63.06 243 SER A CA 1
ATOM 1997 C C . SER A 1 243 ? -41.999 20.197 24.848 1.00 63.06 243 SER A C 1
ATOM 1999 O O . SER A 1 243 ? -42.079 20.339 26.064 1.00 63.06 243 SER A O 1
ATOM 2001 N N . GLY A 1 244 ? -43.075 20.275 24.058 1.00 55.84 244 GLY A N 1
ATOM 2002 C CA . GLY A 1 244 ? -44.430 20.631 24.496 1.00 55.84 244 GLY A CA 1
ATOM 2003 C C . GLY A 1 244 ? -45.195 19.502 25.190 1.00 55.84 244 GLY A C 1
ATOM 2004 O O . GLY A 1 244 ? -45.994 19.771 26.081 1.00 55.84 244 GLY A O 1
ATOM 2005 N N . GLU A 1 245 ? -44.900 18.235 24.879 1.00 52.75 245 GLU A N 1
ATOM 2006 C CA . GLU A 1 245 ? -45.455 17.083 25.616 1.00 52.75 245 GLU A CA 1
ATOM 2007 C C . GLU A 1 245 ? -44.876 16.943 27.048 1.00 52.75 245 GLU A C 1
ATOM 2009 O O . GLU A 1 245 ? -45.320 16.087 27.810 1.00 52.75 245 GLU A O 1
ATOM 2014 N N . ASN A 1 246 ? -43.933 17.805 27.467 1.00 48.53 246 ASN A N 1
ATOM 2015 C CA . ASN A 1 246 ? -43.332 17.787 28.811 1.00 48.53 246 ASN A CA 1
ATOM 2016 C C . ASN A 1 246 ? -44.032 18.681 29.860 1.00 48.53 246 ASN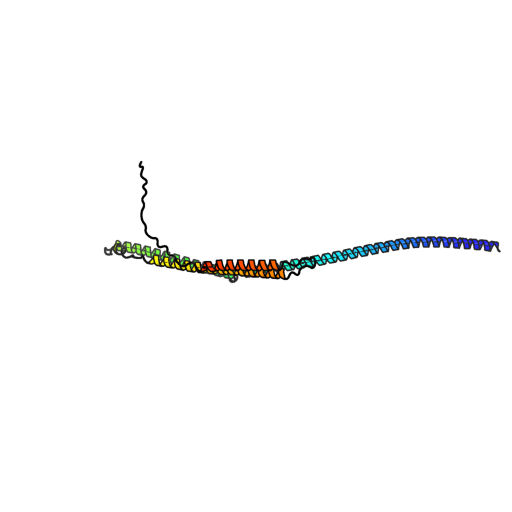 A C 1
ATOM 2018 O O . ASN A 1 246 ? -43.567 18.721 30.999 1.00 48.53 246 ASN A O 1
ATOM 2022 N N . THR A 1 247 ? -45.124 19.389 29.537 1.00 46.03 247 THR A N 1
ATOM 2023 C CA . THR A 1 247 ? -45.824 20.262 30.515 1.00 46.03 247 THR A CA 1
ATOM 2024 C C . THR A 1 247 ? -47.205 19.788 30.967 1.00 46.03 247 THR A C 1
ATOM 2026 O O . THR A 1 247 ? -47.722 20.319 31.947 1.00 46.03 247 THR A O 1
ATOM 2029 N N . GLU A 1 248 ? -47.789 18.760 30.350 1.00 42.47 248 GLU A N 1
ATOM 2030 C CA . GLU A 1 248 ? -49.081 18.202 30.777 1.00 42.47 248 GLU A CA 1
ATOM 2031 C C . GLU A 1 248 ? -48.903 16.833 31.435 1.00 42.47 248 GLU A C 1
ATOM 2033 O O . GLU A 1 248 ? -49.188 15.783 30.872 1.00 42.47 248 GLU A O 1
ATOM 2038 N N . CYS A 1 249 ? -48.436 16.843 32.679 1.00 37.38 249 CYS A N 1
ATOM 2039 C CA . CYS A 1 249 ? -48.700 15.743 33.602 1.00 37.38 249 CYS A CA 1
ATOM 2040 C C . CYS A 1 249 ? -49.111 16.336 34.952 1.00 37.38 249 CYS A C 1
ATOM 2042 O O . CYS A 1 249 ? -48.483 16.105 35.983 1.00 37.38 249 CYS A O 1
ATOM 2044 N N . SER A 1 250 ? -50.142 17.184 34.918 1.00 36.84 250 SER A N 1
ATOM 2045 C CA . SER A 1 250 ? -50.808 17.672 36.119 1.00 36.84 250 SER A CA 1
ATOM 2046 C C . SER A 1 250 ? -51.998 16.764 36.413 1.00 36.84 250 SER A C 1
ATOM 2048 O O . SER A 1 250 ? -52.958 16.715 35.654 1.00 36.84 250 SER A O 1
ATOM 2050 N N . VAL A 1 251 ? -51.849 16.001 37.493 1.00 49.84 251 VAL A N 1
ATOM 2051 C CA . VAL A 1 251 ? -52.864 15.364 38.342 1.00 49.84 251 VAL A CA 1
ATOM 2052 C C . VAL A 1 251 ? -54.325 15.574 37.902 1.00 49.84 251 VAL A C 1
ATOM 2054 O O . VAL A 1 251 ? -54.947 16.568 38.268 1.00 49.84 251 VAL A O 1
ATOM 2057 N N . GLU A 1 252 ? -54.926 14.567 37.267 1.00 34.19 252 GLU A N 1
ATOM 2058 C CA . GLU A 1 252 ? -56.368 14.329 37.388 1.00 34.19 252 GLU A CA 1
ATOM 2059 C C . GLU A 1 252 ? -56.595 13.042 38.180 1.00 34.19 252 GLU A C 1
ATOM 2061 O O . GLU A 1 252 ? -56.475 11.919 37.691 1.00 34.19 252 GLU A O 1
ATOM 2066 N N . GLY A 1 253 ? -56.885 13.238 39.468 1.00 38.78 253 GLY A N 1
ATOM 2067 C CA . GLY A 1 253 ? -57.343 12.191 40.363 1.00 38.78 253 GLY A CA 1
ATOM 2068 C C . GLY A 1 253 ? -58.685 11.643 39.891 1.00 38.78 253 GLY A C 1
ATOM 2069 O O . GLY A 1 253 ? -59.694 12.348 39.860 1.00 38.78 253 GLY A O 1
ATOM 2070 N N . THR A 1 254 ? -58.713 10.354 39.577 1.00 35.59 254 THR A N 1
ATOM 2071 C CA . THR A 1 254 ? -59.953 9.618 39.357 1.00 35.59 254 THR A CA 1
ATOM 2072 C C . THR A 1 254 ? -60.629 9.361 40.704 1.00 35.59 254 THR A C 1
ATOM 2074 O O . THR A 1 254 ? -60.339 8.406 41.421 1.00 35.59 254 THR A O 1
ATOM 2077 N N . LYS A 1 255 ? -61.571 10.245 41.054 1.00 37.88 255 LYS A N 1
ATOM 2078 C CA . LYS A 1 255 ? -62.676 9.933 41.968 1.00 37.88 255 LYS A CA 1
ATOM 2079 C C . LYS A 1 255 ? -63.468 8.768 41.370 1.00 37.88 255 LYS A C 1
ATOM 2081 O O . LYS A 1 255 ? -64.210 8.954 40.410 1.00 37.88 255 LYS A O 1
ATOM 2086 N N . LEU A 1 256 ? -63.329 7.577 41.945 1.00 35.16 256 LEU A N 1
ATOM 2087 C CA . LEU A 1 256 ? -64.262 6.478 41.713 1.00 35.16 256 LEU A CA 1
ATOM 2088 C C . LEU A 1 256 ? -65.558 6.780 42.472 1.00 35.16 256 LEU A C 1
ATOM 2090 O O . LEU A 1 256 ? -65.666 6.583 43.682 1.00 35.16 256 LEU A O 1
ATOM 2094 N N . GLU A 1 257 ? -66.523 7.331 41.736 1.00 33.16 257 GLU A N 1
ATOM 2095 C CA . GLU A 1 257 ? -67.911 7.463 42.158 1.00 33.16 257 GLU A CA 1
ATOM 2096 C C . GLU A 1 257 ? -68.572 6.088 42.276 1.00 33.16 257 GLU A C 1
ATOM 2098 O O . GLU A 1 257 ? -68.562 5.255 41.371 1.00 33.16 257 GLU A O 1
ATOM 2103 N N . ASN A 1 258 ? -69.196 5.909 43.429 1.00 39.28 258 ASN A N 1
ATOM 2104 C CA . ASN A 1 258 ? -70.055 4.811 43.810 1.00 39.28 258 ASN A CA 1
ATOM 2105 C C . ASN A 1 258 ? -71.376 4.897 43.017 1.00 39.28 258 ASN A C 1
ATOM 2107 O O . ASN A 1 258 ? -72.144 5.838 43.224 1.00 39.28 258 ASN A O 1
ATOM 2111 N N . LYS A 1 259 ? -71.674 3.932 42.137 1.00 35.31 259 LYS A N 1
ATOM 2112 C CA . LYS A 1 259 ? -73.038 3.683 41.635 1.00 35.31 259 LYS A CA 1
ATOM 2113 C C . LYS A 1 259 ? -73.292 2.184 41.545 1.00 35.31 259 LYS A C 1
ATOM 2115 O O . LYS A 1 259 ? -72.572 1.455 40.871 1.00 35.31 259 LYS A O 1
ATOM 2120 N N . GLY A 1 260 ? -74.305 1.760 42.292 1.00 33.19 260 GLY A N 1
ATOM 2121 C CA . GLY A 1 260 ? -74.699 0.376 42.459 1.00 33.19 260 GLY A CA 1
ATOM 2122 C C . GLY A 1 260 ? -75.477 -0.230 41.292 1.00 33.19 260 GLY A C 1
ATOM 2123 O O . GLY A 1 260 ? -75.879 0.442 40.346 1.00 33.19 260 GLY A O 1
ATOM 2124 N N . GLU A 1 261 ? -75.702 -1.529 41.489 1.00 36.44 261 GLU A N 1
ATOM 2125 C CA . GLU A 1 261 ? -76.793 -2.372 40.993 1.00 36.44 261 GLU A CA 1
ATOM 2126 C C . GLU A 1 261 ? -76.972 -2.522 39.473 1.00 36.44 261 GLU A C 1
ATOM 2128 O O . GLU A 1 261 ? -77.494 -1.650 38.782 1.00 36.44 261 GLU A O 1
ATOM 2133 N N . LYS A 1 262 ? -76.757 -3.755 38.993 1.00 37.59 262 LYS A N 1
ATOM 2134 C CA . LYS A 1 262 ? -77.892 -4.621 38.634 1.00 37.59 262 LYS A CA 1
ATOM 2135 C C . LYS A 1 262 ? -77.494 -6.092 38.496 1.00 37.59 262 LYS A C 1
ATOM 2137 O O . LYS A 1 262 ? -76.527 -6.456 37.838 1.00 37.59 262 LYS A O 1
ATOM 2142 N N . THR A 1 263 ? -78.311 -6.887 39.169 1.00 39.97 263 THR A N 1
ATOM 2143 C CA . THR A 1 263 ? -78.572 -8.321 39.073 1.00 39.97 263 THR A CA 1
ATOM 2144 C C . THR A 1 263 ? -78.500 -8.904 37.659 1.00 39.97 263 THR A C 1
ATOM 2146 O O . THR A 1 263 ? -79.009 -8.297 36.722 1.00 39.97 263 THR A O 1
ATOM 2149 N N . PHE A 1 264 ? -78.003 -10.139 37.530 1.00 34.22 264 PHE A N 1
ATOM 2150 C CA . PHE A 1 264 ? -78.611 -11.129 36.634 1.00 34.22 264 PHE A CA 1
ATOM 2151 C C . PHE A 1 264 ? -78.349 -12.556 37.136 1.00 34.22 264 PHE A C 1
ATOM 2153 O O . PHE A 1 264 ? -77.211 -12.966 37.352 1.00 34.22 264 PHE A O 1
ATOM 2160 N N . ASP A 1 265 ? -79.452 -13.268 37.347 1.00 39.50 265 ASP A N 1
ATOM 2161 C CA . ASP A 1 265 ? -79.561 -14.669 37.735 1.00 39.50 265 ASP A CA 1
ATOM 2162 C C . ASP A 1 265 ? -78.899 -15.622 36.736 1.00 39.50 265 ASP A C 1
ATOM 2164 O O . ASP A 1 265 ? -79.111 -15.500 35.529 1.00 39.50 265 ASP A O 1
ATOM 2168 N N . ILE A 1 266 ? -78.256 -16.680 37.242 1.00 40.66 266 ILE A N 1
ATOM 2169 C CA . ILE A 1 266 ? -78.256 -17.983 36.565 1.00 40.66 266 ILE A CA 1
ATOM 2170 C C . ILE A 1 266 ? -78.623 -19.058 37.587 1.00 40.66 266 ILE A C 1
ATOM 2172 O O . ILE A 1 266 ? -77.860 -19.417 38.482 1.00 40.66 266 ILE A O 1
ATOM 2176 N N . GLN A 1 267 ? -79.847 -19.554 37.435 1.00 37.88 267 GLN A N 1
ATOM 2177 C CA . GLN A 1 267 ? -80.370 -20.740 38.091 1.00 37.88 267 GLN A CA 1
ATOM 2178 C C . GLN A 1 267 ? -79.714 -22.027 37.564 1.00 37.88 267 GLN A C 1
ATOM 2180 O O . GLN A 1 267 ? -79.611 -22.199 36.355 1.00 37.88 267 GLN A O 1
ATOM 2185 N N . LYS A 1 268 ? -79.503 -22.962 38.511 1.00 42.56 268 LYS A N 1
ATOM 2186 C CA . LYS A 1 268 ? -79.636 -24.439 38.426 1.00 42.56 268 LYS A CA 1
ATOM 2187 C C . LYS A 1 268 ? -78.638 -25.169 37.503 1.00 42.56 268 LYS A C 1
ATOM 2189 O O . LYS A 1 268 ? -78.365 -24.757 36.394 1.00 42.56 268 LYS A O 1
ATOM 2194 N N . THR A 1 269 ? -78.071 -26.307 37.897 1.00 40.62 269 THR A N 1
ATOM 2195 C CA . THR A 1 269 ? -78.763 -27.510 38.386 1.00 40.62 269 THR A CA 1
ATOM 2196 C C . THR A 1 269 ? -77.844 -28.402 39.221 1.00 40.62 269 THR A C 1
ATOM 2198 O O . THR A 1 269 ? -76.705 -28.660 38.844 1.00 40.62 269 THR A O 1
ATOM 2201 N N . SER A 1 270 ? -78.410 -28.947 40.296 1.00 43.66 270 SER A N 1
ATOM 2202 C CA . SER A 1 270 ? -77.925 -30.103 41.046 1.00 43.66 270 SER A CA 1
ATOM 2203 C C . SER A 1 270 ? -77.747 -31.357 40.185 1.00 43.66 270 SER A C 1
ATOM 2205 O O . SER A 1 270 ? -78.608 -31.664 39.356 1.00 43.66 270 SER A O 1
ATOM 2207 N N . LYS A 1 271 ? -76.727 -32.147 40.518 1.00 45.03 271 LYS A N 1
ATOM 2208 C CA . LYS A 1 271 ? -76.873 -33.537 40.969 1.00 45.03 271 LYS A CA 1
ATOM 2209 C C . LYS A 1 271 ? -75.714 -33.888 41.890 1.00 45.03 271 LYS A C 1
ATOM 2211 O O . LYS A 1 271 ? -74.603 -33.394 41.613 1.00 45.03 271 LYS A O 1
#

Foldseek 3Di:
DVVVVVVVVVVVVVVVVVVVVVVVVVVVVVVVVVVVVVVVVVVVVVVVVVVVVVVVVVVVVVVVVVVVVVVVVVVVVVVVVVVVVVVVVPPPPPPDVVNVVVVVVVVVVVVVVVVVVVVVVVVVVVVVVVVVVVVVVCVVVPDDDDDDPVVVVVPDPPPPPVVVVVVVVVVVVVVVVVVVVVVVVVVVVVVVVVVVVVVVVVVVVVVPPPPDPPDPDDDPPVVVVVVVVVVVVVVVVVVCVVVVVVPPPDDDDDDPDDDDDDDDDDDDDDD

InterPro domains:
  IPR051977 Rab11-interacting regulator of endocytosis and ciliogenesis [PTHR15726] (2-193)

Sequence (271 aa):
MLSNQVTQLERERERTTSELSDAKDRIRRLQDQLTDSQQEAENAHLEHKALKAEFESYRREMTNRLEDSSEFLEELARQTDHLRQNELEKMPKHGSLTDRIIQLEDEVDRLQIENRELRTHCDDLQAQLLHNSVECGRSLLGNGSQPSLAAELNGTNNGGMDEQKLLNIIKEQDIDNQKLRNYINGKVERVLDREFVFARNELERLSLRKPSTRSAAPPPQEENQNLMKRLYSSFWTLKERWSGENTECSVEGTKLENKGEKTFDIQKTSK

Radius of gyration: 56.19 Å; chains: 1; bounding box: 144×61×172 Å

pLDDT: mean 77.55, std 20.12, range [33.16, 98.44]

Organism: Meloidogyne javanica (NCBI:txid6303)

Secondary structure (DSSP, 8-state):
-HHHHHHHHHHHHHHHHHHHHHHHHHHHHHHHHHHHHHHHHHHHHHHHHHHHHHHHHHHHHHHHHHHHHHHHHHHHHHHHHHHHHHHHHHS-SSS-HHHHHHHHHHHHHHHHHHHHHHHHHHHHHHHHHHHHHHHHHHHHHS-S----GGGTGGG----SHHHHHHHHHHHHHHHHHHHHHHHHHHHHHHHHHHHHHHHHHHHHHHHHSPPPSS------HHHHHHHHHHHHHHHHHHHHHHHHTTS------------------------